Protein AF-A0A6B3FLE5-F1 (afdb_monomer_lite)

Foldseek 3Di:
DDFQFADQPDADPVRFHLFFQSVLCVLLVVVDHDFLVCVVVQWDFDDLVPDDFQKKWWAADPVCRPPPTHMWTFHAQPDPVSQWTFTFGRDPGGTDTDIAGCLGPPPRVRTTITDGPLPPDDDPDDDPDLFDPDQVCADAPHFAPVQQVLQVLLVVLVLVVLDPPGGHRHHDPSQLVSLLLQQVQQVDDDPSSRSGDDRVSSNCSSSVHGHGRDDPPPPDDPPDVPPPPDCVCVDPPHDDPVQLVVQVVCVVVVVQVVDPDGRDD

Radius of gyration: 23.72 Å; chains: 1; bounding box: 66×50×57 Å

Structure (mmCIF, N/CA/C/O backbone):
data_AF-A0A6B3FLE5-F1
#
_entry.id   AF-A0A6B3FLE5-F1
#
loop_
_atom_site.group_PDB
_atom_site.id
_atom_site.type_symbol
_atom_site.label_atom_id
_atom_site.label_alt_id
_atom_site.label_comp_id
_atom_site.label_asym_id
_atom_site.label_entity_id
_atom_site.label_seq_id
_atom_site.pdbx_PDB_ins_code
_atom_site.Cartn_x
_atom_site.Cartn_y
_atom_site.Cartn_z
_atom_site.occupancy
_atom_site.B_iso_or_equiv
_atom_site.auth_seq_id
_atom_site.auth_comp_id
_atom_site.auth_asym_id
_atom_site.auth_atom_id
_atom_site.pdbx_PDB_model_num
ATOM 1 N N . SER A 1 1 ? 0.672 22.284 -10.909 1.00 48.84 1 SER A N 1
ATOM 2 C CA . SER A 1 1 ? 1.522 21.216 -10.343 1.00 48.84 1 SER A CA 1
ATOM 3 C C . SER A 1 1 ? 2.330 20.556 -11.443 1.00 48.84 1 SER A C 1
ATOM 5 O O . SER A 1 1 ? 1.755 20.268 -12.488 1.00 48.84 1 SER A O 1
ATOM 7 N N . ALA A 1 2 ? 3.633 20.343 -11.238 1.00 56.09 2 ALA A N 1
ATOM 8 C CA . ALA A 1 2 ? 4.472 19.607 -12.183 1.00 56.09 2 ALA A CA 1
ATOM 9 C C . ALA A 1 2 ? 4.018 18.140 -12.244 1.00 56.09 2 ALA A C 1
ATOM 11 O O . ALA A 1 2 ? 3.788 17.518 -11.207 1.00 56.09 2 ALA A O 1
ATOM 12 N N . LYS A 1 3 ? 3.833 17.605 -13.450 1.00 75.00 3 LYS A N 1
ATOM 13 C CA . LYS A 1 3 ? 3.459 16.203 -13.666 1.00 75.00 3 LYS A CA 1
ATOM 14 C C . LYS A 1 3 ? 4.738 15.386 -13.828 1.00 75.00 3 LYS A C 1
ATOM 16 O O . LYS A 1 3 ? 5.659 15.834 -14.506 1.00 75.00 3 LYS A O 1
ATOM 21 N N . VAL A 1 4 ? 4.796 14.209 -13.206 1.00 84.19 4 VAL A N 1
ATOM 22 C CA . VAL A 1 4 ? 5.956 13.315 -13.322 1.00 84.19 4 VAL A CA 1
ATOM 23 C C . VAL A 1 4 ? 6.087 12.873 -14.789 1.00 84.19 4 VAL A C 1
ATOM 25 O O . VAL A 1 4 ? 5.129 12.299 -15.319 1.00 84.19 4 VAL A O 1
ATOM 28 N N . PRO A 1 5 ? 7.211 13.156 -15.476 1.00 89.38 5 PRO A N 1
ATOM 29 C CA . PRO A 1 5 ? 7.406 12.752 -16.868 1.00 89.38 5 PRO A CA 1
ATOM 30 C C . PRO A 1 5 ? 7.398 11.231 -17.024 1.00 89.38 5 PRO A C 1
ATOM 32 O O . PRO A 1 5 ? 7.735 10.513 -16.090 1.00 89.38 5 PRO A O 1
ATOM 35 N N . TYR A 1 6 ? 7.037 10.731 -18.202 1.00 89.12 6 TYR A N 1
ATOM 36 C CA . TYR A 1 6 ? 7.145 9.311 -18.529 1.00 89.12 6 TYR A CA 1
ATOM 37 C C . TYR A 1 6 ? 8.581 8.963 -18.946 1.00 89.12 6 TYR A C 1
ATOM 39 O O . TYR A 1 6 ? 9.132 9.588 -19.854 1.00 89.12 6 TYR A O 1
ATOM 47 N N . SER A 1 7 ? 9.167 7.937 -18.336 1.00 84.25 7 SER A N 1
ATOM 48 C CA . SER A 1 7 ? 10.457 7.360 -18.702 1.00 84.25 7 SER A CA 1
ATOM 49 C C . SER A 1 7 ? 10.565 5.908 -18.232 1.00 84.25 7 SER A C 1
ATOM 51 O O . SER A 1 7 ? 10.341 5.607 -17.063 1.00 84.25 7 SER A O 1
ATOM 53 N N . MET A 1 8 ? 10.991 5.019 -19.132 1.00 81.19 8 MET A N 1
ATOM 54 C CA . MET A 1 8 ? 11.279 3.610 -18.822 1.00 81.19 8 MET A CA 1
ATOM 55 C C . MET A 1 8 ? 12.635 3.412 -18.122 1.00 81.19 8 MET A C 1
ATOM 57 O O . MET A 1 8 ? 12.951 2.304 -17.711 1.00 81.19 8 MET A O 1
ATOM 61 N N . GLU A 1 9 ? 13.455 4.458 -18.006 1.00 80.56 9 GLU A N 1
ATOM 62 C CA . GLU A 1 9 ? 14.838 4.358 -17.506 1.00 80.56 9 GLU A CA 1
ATOM 63 C C . GLU A 1 9 ? 15.064 5.164 -16.226 1.00 80.56 9 GLU A C 1
ATOM 65 O O . GLU A 1 9 ? 16.018 4.931 -15.486 1.00 80.56 9 GLU A O 1
ATOM 70 N N . LYS A 1 10 ? 14.194 6.143 -15.964 1.00 80.88 10 LYS A N 1
ATOM 71 C CA . LYS A 1 10 ? 14.340 7.061 -14.838 1.00 80.88 10 LYS A CA 1
ATOM 72 C C . LYS A 1 10 ? 13.475 6.626 -13.669 1.00 80.88 10 LYS A C 1
ATOM 74 O O . LYS A 1 10 ? 12.396 6.058 -13.832 1.00 80.88 10 LYS A O 1
ATOM 79 N N . TYR A 1 11 ? 13.955 6.987 -12.492 1.00 82.19 11 TYR A N 1
ATOM 80 C CA . TYR A 1 11 ? 13.290 6.777 -11.221 1.00 82.19 11 TYR A CA 1
ATOM 81 C C . TYR A 1 11 ? 12.922 8.131 -10.628 1.00 82.19 11 TYR A C 1
ATOM 83 O O . TYR A 1 11 ? 13.629 9.123 -10.834 1.00 82.19 11 TYR A O 1
ATOM 91 N N . TRP A 1 12 ? 11.804 8.184 -9.916 1.00 83.50 12 TRP A N 1
ATOM 92 C CA . TRP A 1 12 ? 11.447 9.350 -9.122 1.00 83.50 12 TRP A CA 1
ATOM 93 C C . TRP A 1 12 ? 12.132 9.302 -7.752 1.00 83.50 12 TRP A C 1
ATOM 95 O O . TRP A 1 12 ? 12.782 8.318 -7.398 1.00 83.50 12 TRP A O 1
ATOM 105 N N . SER A 1 13 ? 12.026 10.382 -6.976 1.00 78.12 13 SER A N 1
ATOM 106 C CA . SER A 1 13 ? 12.689 10.494 -5.667 1.00 78.12 13 SER A CA 1
ATOM 107 C C . SER A 1 13 ? 12.200 9.473 -4.631 1.00 78.12 13 SER A C 1
ATOM 109 O O . SER A 1 13 ? 12.860 9.275 -3.615 1.00 78.12 13 SER A O 1
ATOM 111 N N . ASP A 1 14 ? 11.073 8.811 -4.892 1.00 75.62 14 ASP A N 1
ATOM 112 C CA . ASP A 1 14 ? 10.519 7.711 -4.098 1.00 75.62 14 ASP A CA 1
ATOM 113 C C . ASP A 1 14 ? 11.088 6.327 -4.470 1.00 75.62 14 ASP A C 1
ATOM 115 O O . ASP A 1 14 ? 10.740 5.333 -3.835 1.00 75.62 14 ASP A O 1
ATOM 119 N N . GLY A 1 15 ? 11.980 6.254 -5.464 1.00 75.75 15 GLY A N 1
ATOM 120 C CA . GLY A 1 15 ? 12.624 5.015 -5.895 1.00 75.75 15 GLY A CA 1
ATOM 121 C C . GLY A 1 15 ? 11.800 4.172 -6.872 1.00 75.75 15 GLY A C 1
ATOM 122 O O . GLY A 1 15 ? 12.222 3.058 -7.195 1.00 75.75 15 GLY A O 1
ATOM 123 N N . TYR A 1 16 ? 10.668 4.675 -7.376 1.00 82.56 16 TYR A N 1
ATOM 124 C CA . TYR A 1 16 ? 9.869 3.985 -8.389 1.00 82.56 16 TYR A CA 1
ATOM 125 C C . TYR A 1 16 ? 10.143 4.494 -9.810 1.00 82.56 16 TYR A C 1
ATOM 127 O O . TYR A 1 16 ? 10.434 5.671 -10.036 1.00 82.56 16 TYR A O 1
ATOM 135 N N . ARG A 1 17 ? 10.073 3.582 -10.782 1.00 86.56 17 ARG A N 1
ATOM 136 C CA . ARG A 1 17 ? 10.291 3.847 -12.205 1.00 86.56 17 ARG A CA 1
ATOM 137 C C . ARG A 1 17 ? 9.156 4.701 -12.760 1.00 86.56 17 ARG A C 1
ATOM 139 O O . ARG A 1 17 ? 7.992 4.517 -12.414 1.00 86.56 17 ARG A O 1
ATOM 146 N N . GLN A 1 18 ? 9.503 5.636 -13.633 1.00 88.06 18 GLN A N 1
ATOM 147 C CA . GLN A 1 18 ? 8.589 6.631 -14.190 1.00 88.06 18 GLN A CA 1
ATOM 148 C C . GLN A 1 18 ? 7.767 6.114 -15.385 1.00 88.06 18 GLN A C 1
ATOM 150 O O . GLN A 1 18 ? 7.568 6.819 -16.375 1.00 88.06 18 GLN A O 1
ATOM 155 N N . ASP A 1 19 ? 7.267 4.889 -15.323 1.00 88.56 19 ASP A N 1
ATOM 156 C CA . ASP A 1 19 ? 6.487 4.266 -16.389 1.00 88.56 19 ASP A CA 1
ATOM 157 C C . ASP A 1 19 ? 5.185 3.647 -15.862 1.00 88.56 19 ASP A C 1
ATOM 159 O O . ASP A 1 19 ? 4.844 3.758 -14.687 1.00 88.56 19 ASP A O 1
ATOM 163 N N . CYS A 1 20 ? 4.418 2.994 -16.737 1.00 90.38 20 CYS A N 1
ATOM 164 C CA . CYS A 1 20 ? 3.098 2.477 -16.379 1.00 90.38 20 CYS A CA 1
ATOM 165 C C . CYS A 1 20 ? 3.142 1.451 -15.235 1.00 90.38 20 CYS A C 1
ATOM 167 O O . CYS A 1 20 ? 2.334 1.518 -14.309 1.00 90.38 20 CYS A O 1
ATOM 169 N N . SER A 1 21 ? 4.097 0.521 -15.268 1.00 89.12 21 SER A N 1
ATOM 170 C CA . SER A 1 21 ? 4.201 -0.551 -14.271 1.00 89.12 21 SER A CA 1
ATOM 171 C C . SER A 1 21 ? 4.962 -0.133 -13.009 1.00 89.12 21 SER A C 1
ATOM 173 O O . SER A 1 21 ? 4.616 -0.596 -11.921 1.00 89.12 21 SER A O 1
ATOM 175 N N . GLY A 1 22 ? 5.898 0.813 -13.104 1.00 82.06 22 GLY A N 1
ATOM 176 C CA . GLY A 1 22 ? 6.495 1.505 -11.964 1.00 82.06 22 GLY A CA 1
ATOM 177 C C . GLY A 1 22 ? 5.471 2.349 -11.207 1.00 82.06 22 GLY A C 1
ATOM 178 O O . GLY A 1 22 ? 5.424 2.288 -9.981 1.00 82.06 22 GLY A O 1
ATOM 179 N N . PHE A 1 23 ? 4.550 3.013 -11.912 1.00 89.81 23 PHE A N 1
ATOM 180 C CA . PHE A 1 23 ? 3.438 3.740 -11.294 1.00 89.81 23 PHE A CA 1
ATOM 181 C C . PHE A 1 23 ? 2.493 2.824 -10.498 1.00 89.81 23 PHE A C 1
ATOM 183 O O . PHE A 1 23 ? 2.090 3.163 -9.386 1.00 89.81 23 PHE A O 1
ATOM 190 N N . VAL A 1 24 ? 2.167 1.637 -11.022 1.00 90.06 24 VAL A N 1
ATOM 191 C CA . VAL A 1 24 ? 1.382 0.633 -10.277 1.00 90.06 24 VAL A CA 1
ATOM 192 C C . VAL A 1 24 ? 2.171 0.073 -9.097 1.00 90.06 24 VAL A C 1
ATOM 194 O O . VAL A 1 24 ? 1.621 -0.054 -8.006 1.00 90.06 24 VAL A O 1
ATOM 197 N N . SER A 1 25 ? 3.461 -0.209 -9.286 1.00 78.44 25 SER A N 1
ATOM 198 C CA . SER A 1 25 ? 4.340 -0.686 -8.211 1.00 78.44 25 SER A CA 1
ATOM 199 C C . SER A 1 25 ? 4.425 0.317 -7.058 1.00 78.44 25 SER A C 1
ATOM 201 O O . SER A 1 25 ? 4.362 -0.079 -5.894 1.00 78.44 25 SER A O 1
ATOM 203 N N . MET A 1 26 ? 4.483 1.612 -7.385 1.00 88.19 26 MET A N 1
ATOM 204 C CA . MET A 1 26 ? 4.403 2.723 -6.437 1.00 88.19 26 MET A CA 1
ATOM 205 C C . MET A 1 26 ? 3.041 2.757 -5.737 1.00 88.19 26 MET A C 1
ATOM 207 O O . MET A 1 26 ? 2.977 2.814 -4.511 1.00 88.19 26 MET A O 1
ATOM 211 N N . ALA A 1 27 ? 1.943 2.688 -6.494 1.00 82.12 27 ALA A N 1
ATOM 212 C CA . ALA A 1 27 ? 0.591 2.787 -5.947 1.00 82.12 27 ALA A CA 1
ATOM 213 C C . ALA A 1 27 ? 0.220 1.614 -5.024 1.00 82.12 27 ALA A C 1
ATOM 215 O O . ALA A 1 27 ? -0.478 1.809 -4.030 1.00 82.12 27 ALA A O 1
ATOM 216 N N . TRP A 1 28 ? 0.698 0.407 -5.327 1.00 80.88 28 TRP A N 1
ATOM 217 C CA . TRP A 1 28 ? 0.544 -0.778 -4.477 1.00 80.88 28 TRP A CA 1
ATOM 218 C C . TRP A 1 28 ? 1.653 -0.924 -3.428 1.00 80.88 28 TRP A C 1
ATOM 220 O O . TRP A 1 28 ? 1.585 -1.820 -2.586 1.00 80.88 28 TRP A O 1
ATOM 230 N N . ASN A 1 29 ? 2.646 -0.030 -3.454 1.00 76.75 29 ASN A N 1
ATOM 231 C CA . ASN A 1 29 ? 3.810 -0.018 -2.577 1.00 76.75 29 ASN A CA 1
ATOM 232 C C . ASN A 1 29 ? 4.507 -1.388 -2.490 1.00 76.75 29 ASN A C 1
ATOM 234 O O . ASN A 1 29 ? 4.723 -1.929 -1.405 1.00 76.75 29 ASN A O 1
ATOM 238 N N . LEU A 1 30 ? 4.841 -1.962 -3.647 1.00 71.94 30 LEU A N 1
ATOM 239 C CA . LEU A 1 30 ? 5.432 -3.302 -3.733 1.00 71.94 30 LEU A CA 1
ATOM 240 C C . LEU A 1 30 ? 6.861 -3.367 -3.166 1.00 71.94 30 LEU A C 1
ATOM 242 O O . LEU A 1 30 ? 7.376 -4.454 -2.919 1.00 71.94 30 LEU A O 1
ATOM 246 N N . GLY A 1 31 ? 7.523 -2.218 -2.976 1.00 68.75 31 GLY A N 1
ATOM 247 C CA . GLY A 1 31 ? 8.928 -2.131 -2.556 1.00 68.75 31 GLY A CA 1
ATOM 248 C C . GLY A 1 31 ? 9.932 -2.499 -3.657 1.00 68.75 31 GLY A C 1
ATOM 249 O O . GLY A 1 31 ? 11.131 -2.278 -3.499 1.00 68.75 31 GLY A O 1
ATOM 250 N N . THR A 1 32 ? 9.445 -3.019 -4.782 1.00 69.00 32 THR A N 1
ATOM 251 C CA . THR A 1 32 ? 10.185 -3.327 -6.008 1.00 69.00 32 THR A CA 1
ATOM 252 C C . THR A 1 32 ? 9.509 -2.665 -7.207 1.00 69.00 32 THR A C 1
ATOM 254 O O . THR A 1 32 ? 8.390 -2.166 -7.117 1.00 69.00 32 THR A O 1
ATOM 257 N N . ASN A 1 33 ? 10.210 -2.629 -8.340 1.00 76.44 33 ASN A N 1
ATOM 258 C CA . ASN A 1 33 ? 9.735 -2.019 -9.579 1.00 76.44 33 ASN A CA 1
ATOM 259 C C . ASN A 1 33 ? 9.321 -3.092 -10.584 1.00 76.44 33 ASN A C 1
ATOM 261 O O . ASN A 1 33 ? 10.058 -3.389 -11.527 1.00 76.44 33 ASN A O 1
ATOM 265 N N . GLU A 1 34 ? 8.137 -3.659 -10.370 1.00 85.50 34 GLU A N 1
ATOM 266 C CA . GLU A 1 34 ? 7.584 -4.703 -11.223 1.00 85.50 34 GLU A CA 1
ATOM 267 C C . GLU A 1 34 ? 7.331 -4.205 -12.651 1.00 85.50 34 GLU A C 1
ATOM 269 O O . GLU A 1 34 ? 7.301 -3.005 -12.956 1.00 85.50 34 GLU A O 1
ATOM 274 N N . TRP A 1 35 ? 7.162 -5.163 -13.552 1.00 81.44 35 TRP A N 1
ATOM 275 C CA . TRP A 1 35 ? 6.843 -4.922 -14.951 1.00 81.44 35 TRP A CA 1
ATOM 276 C C . TRP A 1 35 ? 5.539 -5.638 -15.302 1.00 81.44 35 TRP A C 1
ATOM 278 O O . TRP A 1 35 ? 5.000 -6.428 -14.524 1.00 81.44 35 TRP A O 1
ATOM 288 N N . THR A 1 36 ? 4.989 -5.356 -16.478 1.00 78.44 36 THR A N 1
ATOM 289 C CA . THR A 1 36 ? 3.671 -5.877 -16.879 1.00 78.44 36 THR A CA 1
ATOM 290 C C . THR A 1 36 ? 3.590 -7.408 -16.879 1.00 78.44 36 THR A C 1
ATOM 292 O O . THR A 1 36 ? 2.517 -7.946 -16.622 1.00 78.44 36 THR A O 1
ATOM 295 N N . GLY A 1 37 ? 4.710 -8.108 -17.088 1.00 75.88 37 GLY A N 1
ATOM 296 C CA . GLY A 1 37 ? 4.780 -9.570 -17.024 1.00 75.88 37 GLY A CA 1
ATOM 297 C C . GLY A 1 37 ? 4.759 -10.159 -15.607 1.00 75.88 37 GLY A C 1
ATOM 298 O O . GLY A 1 37 ? 4.385 -11.318 -15.447 1.00 75.88 37 GLY A O 1
ATOM 299 N N . SER A 1 38 ? 5.114 -9.391 -14.570 1.00 78.44 38 SER A N 1
ATOM 300 C CA . SER A 1 38 ? 5.165 -9.875 -13.179 1.00 78.44 38 SER A CA 1
ATOM 301 C C . SER A 1 38 ? 4.037 -9.344 -12.289 1.00 78.44 38 SER A C 1
ATOM 303 O O . SER A 1 38 ? 3.686 -9.984 -11.299 1.00 78.44 38 SER A O 1
ATOM 305 N N . LEU A 1 39 ? 3.397 -8.228 -12.655 1.00 81.12 39 LEU A N 1
ATOM 306 C CA . LEU A 1 39 ? 2.337 -7.596 -11.854 1.00 81.12 39 LEU A CA 1
ATOM 307 C C . LEU A 1 39 ? 1.155 -8.524 -11.531 1.00 81.12 39 LEU A C 1
ATOM 309 O O . LEU A 1 39 ? 0.569 -8.423 -10.452 1.00 81.12 39 LEU A O 1
ATOM 313 N N . ALA A 1 40 ? 0.830 -9.466 -12.420 1.00 85.25 40 ALA A N 1
ATOM 314 C CA . ALA A 1 40 ? -0.235 -10.440 -12.187 1.00 85.25 40 ALA A CA 1
ATOM 315 C C . ALA A 1 40 ? 0.005 -11.309 -10.934 1.00 85.25 40 ALA A C 1
ATOM 317 O O . ALA A 1 40 ? -0.957 -11.725 -10.292 1.00 85.25 40 ALA A O 1
ATOM 318 N N . ALA A 1 41 ? 1.260 -11.550 -10.528 1.00 79.06 41 ALA A N 1
ATOM 319 C CA . ALA A 1 41 ? 1.570 -12.335 -9.328 1.00 79.06 41 ALA A CA 1
ATOM 320 C C . ALA A 1 41 ? 1.142 -11.631 -8.025 1.00 79.06 41 ALA A C 1
ATOM 322 O O . ALA A 1 41 ? 0.849 -12.302 -7.030 1.00 79.06 41 ALA A O 1
ATOM 323 N N . TYR A 1 42 ? 1.034 -10.302 -8.043 1.00 82.88 42 TYR A N 1
ATOM 324 C CA . TYR A 1 42 ? 0.651 -9.473 -6.896 1.00 82.88 42 TYR A CA 1
ATOM 325 C C . TYR A 1 42 ? -0.860 -9.237 -6.804 1.00 82.88 42 TYR A C 1
ATOM 327 O O . TYR A 1 42 ? -1.342 -8.709 -5.802 1.00 82.88 42 TYR A O 1
ATOM 335 N N . GLY A 1 43 ? -1.620 -9.652 -7.819 1.00 79.81 43 GLY A N 1
ATOM 336 C CA . GLY A 1 43 ? -3.062 -9.466 -7.889 1.00 79.81 43 GLY A CA 1
ATOM 337 C C . GLY A 1 43 ? -3.846 -10.775 -7.954 1.00 79.81 43 GLY A C 1
ATOM 338 O O . GLY A 1 43 ? -3.376 -11.790 -8.462 1.00 79.81 43 GLY A O 1
ATOM 339 N N . THR A 1 44 ? -5.072 -10.755 -7.450 1.00 86.44 44 THR A N 1
ATOM 340 C CA . THR A 1 44 ? -6.087 -11.775 -7.714 1.00 86.44 44 THR A CA 1
ATOM 341 C C . THR A 1 44 ? -6.892 -11.331 -8.926 1.00 86.44 44 THR A C 1
ATOM 343 O O . THR A 1 44 ? -7.383 -10.204 -8.959 1.00 86.44 44 THR A O 1
ATOM 346 N N . ARG A 1 45 ? -7.018 -12.195 -9.936 1.00 88.38 45 ARG A N 1
ATOM 347 C CA . ARG A 1 45 ? -7.838 -11.907 -11.119 1.00 88.38 45 ARG A CA 1
ATOM 348 C C . ARG A 1 45 ? -9.305 -11.753 -10.708 1.00 88.38 45 ARG A C 1
ATOM 350 O O . ARG A 1 45 ? -9.811 -12.577 -9.953 1.00 88.38 45 ARG A O 1
ATOM 357 N N . ILE A 1 46 ? -9.974 -10.728 -11.225 1.00 87.12 46 ILE A N 1
ATOM 358 C CA . ILE A 1 46 ? -11.392 -10.442 -10.959 1.00 87.12 46 ILE A CA 1
ATOM 359 C C . ILE A 1 46 ? -12.165 -10.263 -12.269 1.00 87.12 46 ILE A C 1
ATOM 361 O O . ILE A 1 46 ? -11.570 -10.027 -13.327 1.00 87.12 46 ILE A O 1
ATOM 365 N N . ALA A 1 47 ? -13.495 -10.356 -12.212 1.00 83.75 47 ALA A N 1
ATOM 366 C CA . ALA A 1 47 ? -14.321 -9.934 -13.334 1.00 83.75 47 ALA A CA 1
ATOM 367 C C . ALA A 1 47 ? -14.282 -8.402 -13.459 1.00 83.75 47 ALA A C 1
ATOM 369 O O . ALA A 1 47 ? -14.223 -7.685 -12.461 1.00 83.75 47 ALA A O 1
ATOM 370 N N . ARG A 1 48 ? -14.364 -7.869 -14.687 1.00 84.19 48 ARG A N 1
ATOM 371 C CA . ARG A 1 48 ? -14.410 -6.407 -14.907 1.00 84.19 48 ARG A CA 1
ATOM 372 C C . ARG A 1 48 ? -15.617 -5.752 -14.221 1.00 84.19 48 ARG A C 1
ATOM 374 O O . ARG A 1 48 ? -15.539 -4.597 -13.820 1.00 84.19 48 ARG A O 1
ATOM 381 N N . ALA A 1 49 ? -16.716 -6.490 -14.068 1.00 81.56 49 ALA A N 1
ATOM 382 C CA . ALA A 1 49 ? -17.906 -6.027 -13.357 1.00 81.56 49 ALA A CA 1
ATOM 383 C C . ALA A 1 49 ? -17.650 -5.757 -11.861 1.00 81.56 49 ALA A C 1
ATOM 385 O O . ALA A 1 49 ? -18.336 -4.916 -11.279 1.00 81.56 49 ALA A O 1
ATOM 386 N N . ASP A 1 50 ? -16.637 -6.409 -11.281 1.00 82.69 50 ASP A N 1
ATOM 387 C CA . ASP A 1 50 ? -16.286 -6.324 -9.860 1.00 82.69 50 ASP A CA 1
ATOM 388 C C . ASP A 1 50 ? -15.215 -5.268 -9.568 1.00 82.69 50 ASP A C 1
ATOM 390 O O . ASP A 1 50 ? -14.744 -5.187 -8.430 1.00 82.69 50 ASP A O 1
ATOM 394 N N . LEU A 1 51 ? -14.804 -4.485 -10.576 1.00 82.81 51 LEU A N 1
ATOM 395 C CA . LEU A 1 51 ? -13.797 -3.434 -10.435 1.00 82.81 51 LEU A CA 1
ATOM 396 C C . LEU A 1 51 ? -14.174 -2.441 -9.330 1.00 82.81 51 LEU A C 1
ATOM 398 O O . LEU A 1 51 ? -15.276 -1.887 -9.292 1.00 82.81 51 LEU A O 1
ATOM 402 N N . GLN A 1 52 ? -13.204 -2.177 -8.463 1.00 83.44 52 GLN A N 1
ATOM 403 C CA . GLN A 1 52 ? -13.248 -1.196 -7.389 1.00 83.44 52 GLN A CA 1
ATOM 404 C C . GLN A 1 52 ? -12.049 -0.248 -7.501 1.00 83.44 52 GLN A C 1
ATOM 406 O O . GLN A 1 52 ? -11.010 -0.629 -8.051 1.00 83.44 52 GLN A O 1
ATOM 411 N N . PRO A 1 53 ? -12.161 1.000 -7.004 1.00 86.25 53 PRO A N 1
ATOM 412 C CA . PRO A 1 53 ? -11.043 1.936 -7.004 1.00 86.25 53 PRO A CA 1
ATOM 413 C C . PRO A 1 53 ? -9.769 1.322 -6.403 1.00 86.25 53 PRO A C 1
ATOM 415 O O . PRO A 1 53 ? -9.787 0.842 -5.273 1.00 86.25 53 PRO A O 1
ATOM 418 N N . GLY A 1 54 ? -8.668 1.355 -7.157 1.00 82.81 54 GLY A N 1
ATOM 419 C CA . GLY A 1 54 ? -7.379 0.763 -6.779 1.00 82.81 54 GLY A CA 1
ATOM 420 C C . GLY A 1 54 ? -7.061 -0.583 -7.442 1.00 82.81 54 GLY A C 1
ATOM 421 O O . GLY A 1 54 ? -5.891 -0.975 -7.464 1.00 82.81 54 GLY A O 1
ATOM 422 N N . ASP A 1 55 ? -8.055 -1.259 -8.027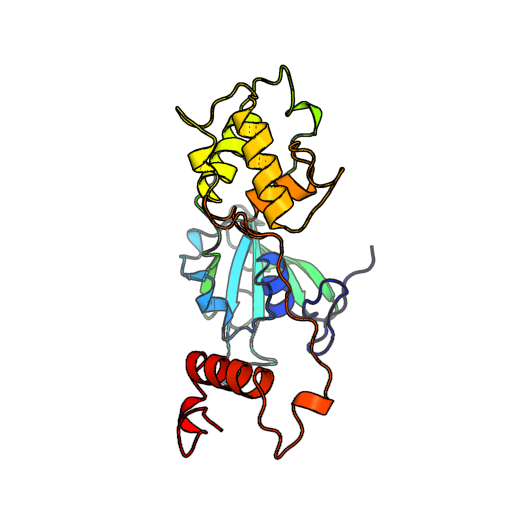 1.00 92.88 55 ASP A N 1
ATOM 423 C CA . ASP A 1 55 ? -7.824 -2.408 -8.909 1.00 92.88 55 ASP A CA 1
ATOM 424 C C . ASP A 1 55 ? -7.106 -1.956 -10.192 1.00 92.88 55 ASP A C 1
ATOM 426 O O . ASP A 1 55 ? -7.169 -0.786 -10.577 1.00 92.88 55 ASP A O 1
ATOM 430 N N . ILE A 1 56 ? -6.430 -2.874 -10.883 1.00 94.38 56 ILE A N 1
ATOM 431 C CA . ILE A 1 56 ? -5.746 -2.573 -12.148 1.00 94.38 56 ILE A CA 1
ATOM 432 C C . ILE A 1 56 ? -6.406 -3.267 -13.330 1.00 94.38 56 ILE A C 1
ATOM 434 O O . ILE A 1 56 ? -6.941 -4.368 -13.200 1.00 94.38 56 ILE A O 1
ATOM 438 N N . LEU A 1 57 ? -6.289 -2.652 -14.506 1.00 93.88 57 LEU A N 1
ATOM 439 C CA . LEU A 1 57 ? -6.436 -3.339 -15.785 1.00 93.88 57 LEU A CA 1
ATOM 440 C C . LEU A 1 57 ? -5.046 -3.513 -16.390 1.00 93.88 57 LEU A C 1
ATOM 442 O O . LEU A 1 57 ? -4.380 -2.526 -16.712 1.00 93.88 57 LEU A O 1
ATOM 446 N N . LEU A 1 58 ? -4.622 -4.767 -16.526 1.00 92.81 58 LEU A N 1
ATOM 447 C CA . LEU A 1 58 ? -3.292 -5.162 -16.973 1.00 92.81 58 LEU A CA 1
ATOM 448 C C . LEU A 1 58 ? -3.363 -5.810 -18.351 1.00 92.81 58 LEU A C 1
ATOM 450 O O . LEU A 1 58 ? -4.092 -6.781 -18.551 1.00 92.81 58 LEU A O 1
ATOM 454 N N . PHE A 1 59 ? -2.549 -5.306 -19.271 1.00 89.56 59 PHE A N 1
ATOM 455 C CA . PHE A 1 59 ? -2.272 -5.944 -20.542 1.00 89.56 59 PHE A CA 1
ATOM 456 C C . PHE A 1 59 ? -0.769 -6.174 -20.689 1.00 89.56 59 PHE A C 1
ATOM 458 O O . PHE A 1 59 ? 0.036 -5.242 -20.651 1.00 89.56 59 PHE A O 1
ATOM 465 N N . HIS A 1 60 ? -0.399 -7.435 -20.879 1.00 84.56 60 HIS A N 1
ATOM 466 C CA . HIS A 1 60 ? 0.964 -7.839 -21.169 1.00 84.56 60 HIS A CA 1
ATOM 467 C C . HIS A 1 60 ? 1.026 -8.460 -22.566 1.00 84.56 60 HIS A C 1
ATOM 469 O O . HIS A 1 60 ? 0.277 -9.389 -22.876 1.00 84.56 60 HIS A O 1
ATOM 475 N N . ASN A 1 61 ? 1.921 -7.944 -23.404 1.00 79.88 61 ASN A N 1
ATOM 476 C CA . ASN A 1 61 ? 2.229 -8.478 -24.720 1.00 79.88 61 ASN A CA 1
ATOM 477 C C . ASN A 1 61 ? 3.616 -9.143 -24.694 1.00 79.88 61 ASN A C 1
ATOM 479 O O . ASN A 1 61 ? 4.616 -8.428 -24.744 1.00 79.88 61 ASN A O 1
ATOM 483 N N . PRO A 1 62 ? 3.707 -10.485 -24.666 1.00 74.69 62 PRO A N 1
ATOM 484 C CA . PRO A 1 62 ? 4.994 -11.182 -24.636 1.00 74.69 62 PRO A CA 1
ATOM 485 C C . PRO A 1 62 ? 5.880 -10.907 -25.859 1.00 74.69 62 PRO A C 1
ATOM 487 O O . PRO A 1 62 ? 7.100 -10.955 -25.746 1.00 74.69 62 PRO A O 1
ATOM 490 N N . ALA A 1 63 ? 5.277 -10.604 -27.015 1.00 75.00 63 ALA A N 1
ATOM 491 C CA . ALA A 1 63 ? 6.003 -10.302 -28.250 1.00 75.00 63 ALA A CA 1
ATOM 492 C C . ALA A 1 63 ? 6.600 -8.882 -28.271 1.00 75.00 63 ALA A C 1
ATOM 494 O O . ALA A 1 63 ? 7.531 -8.616 -29.023 1.00 75.00 63 ALA A O 1
ATOM 495 N N . ASP A 1 64 ? 6.073 -7.972 -27.448 1.00 72.88 64 ASP A N 1
ATOM 496 C CA . ASP A 1 64 ? 6.593 -6.613 -27.280 1.00 72.88 64 ASP A CA 1
ATOM 497 C C . ASP A 1 64 ? 6.354 -6.144 -25.832 1.00 72.88 64 ASP A C 1
ATOM 499 O O . ASP A 1 64 ? 5.434 -5.366 -25.543 1.00 72.88 64 ASP A O 1
ATOM 503 N N . PRO A 1 65 ? 7.145 -6.658 -24.875 1.00 64.94 65 PRO A N 1
ATOM 504 C CA . PRO A 1 65 ? 6.911 -6.422 -23.456 1.00 64.94 65 PRO A CA 1
ATOM 505 C C . PRO A 1 65 ? 7.191 -4.973 -23.038 1.00 64.94 65 PRO A C 1
ATOM 507 O O . PRO A 1 65 ? 6.595 -4.490 -22.076 1.00 64.94 65 PRO A O 1
ATOM 510 N N . ALA A 1 66 ? 8.078 -4.279 -23.758 1.00 61.44 66 ALA A N 1
ATOM 511 C CA . ALA A 1 66 ? 8.542 -2.939 -23.409 1.00 61.44 66 ALA A CA 1
ATOM 512 C C . ALA A 1 66 ? 7.672 -1.820 -23.999 1.00 61.44 66 ALA A C 1
ATOM 514 O O . ALA A 1 66 ? 7.517 -0.781 -23.359 1.00 61.44 66 ALA A O 1
ATOM 515 N N . LYS A 1 67 ? 7.120 -2.000 -25.209 1.00 66.88 67 LYS A N 1
ATOM 516 C CA . LYS A 1 67 ? 6.323 -0.964 -25.894 1.00 66.88 67 LYS A CA 1
ATOM 517 C C . LYS A 1 67 ? 4.879 -1.387 -26.154 1.00 66.88 67 LYS A C 1
ATOM 519 O O . LYS A 1 67 ? 4.009 -0.526 -26.247 1.00 66.88 67 LYS A O 1
ATOM 524 N N . GLY A 1 68 ? 4.614 -2.688 -26.223 1.00 76.12 68 GLY A N 1
ATOM 525 C CA . GLY A 1 68 ? 3.299 -3.253 -26.512 1.00 76.12 68 GLY A CA 1
ATOM 526 C C . GLY A 1 68 ? 2.494 -3.659 -25.280 1.00 76.12 68 GLY A C 1
ATOM 527 O O . GLY A 1 68 ? 1.412 -4.210 -25.440 1.00 76.12 68 GLY A O 1
ATOM 528 N N . SER A 1 69 ? 2.998 -3.423 -24.068 1.00 85.19 69 SER A N 1
ATOM 529 C CA . SER A 1 69 ? 2.308 -3.740 -22.812 1.00 85.19 69 SER A CA 1
ATOM 530 C C . SER A 1 69 ? 1.922 -2.475 -22.064 1.00 85.19 69 SER A C 1
ATOM 532 O O . SER A 1 69 ? 2.625 -1.469 -22.132 1.00 85.19 69 SER A O 1
ATOM 534 N N . HIS A 1 70 ? 0.832 -2.523 -21.301 1.00 92.25 70 HIS A N 1
ATOM 535 C CA . HIS A 1 70 ? 0.398 -1.369 -20.525 1.00 92.25 70 HIS A CA 1
ATOM 536 C C . HIS A 1 70 ? -0.493 -1.755 -19.346 1.00 92.25 70 HIS A C 1
ATOM 538 O O . HIS A 1 70 ? -1.124 -2.810 -19.327 1.00 92.25 70 HIS A O 1
ATOM 544 N N . VAL A 1 71 ? -0.554 -0.880 -18.349 1.00 93.50 71 VAL A N 1
ATOM 545 C CA . VAL A 1 71 ? -1.364 -1.083 -17.149 1.00 93.50 71 VAL A CA 1
ATOM 546 C C . VAL A 1 71 ? -1.936 0.241 -16.665 1.00 93.50 71 VAL A C 1
ATOM 548 O O . VAL A 1 71 ? -1.290 1.285 -16.757 1.00 93.50 71 VAL A O 1
ATOM 551 N N . THR A 1 72 ? -3.159 0.190 -16.142 1.00 94.31 72 THR A N 1
ATOM 552 C CA . THR A 1 72 ? -3.846 1.345 -15.554 1.00 94.31 72 THR A CA 1
ATOM 553 C C . THR A 1 72 ? -4.437 0.991 -14.201 1.00 94.31 72 THR A C 1
ATOM 555 O O . THR A 1 72 ? -4.787 -0.165 -13.971 1.00 94.31 72 THR A O 1
ATOM 558 N N . ILE A 1 73 ? -4.586 1.987 -13.326 1.00 91.88 73 ILE A N 1
ATOM 559 C CA . ILE A 1 73 ? -5.328 1.860 -12.070 1.00 91.88 73 ILE A CA 1
ATOM 560 C C . ILE A 1 73 ? -6.746 2.378 -12.301 1.00 91.88 73 ILE A C 1
ATOM 562 O O . ILE A 1 73 ? -6.949 3.510 -12.753 1.00 91.88 73 ILE A O 1
ATOM 566 N N . PHE A 1 74 ? -7.729 1.552 -11.967 1.00 91.12 74 PHE A N 1
ATOM 567 C CA . PHE A 1 74 ? -9.135 1.907 -11.990 1.00 91.12 74 PHE A CA 1
ATOM 568 C C . PHE A 1 74 ? -9.440 2.879 -10.846 1.00 91.12 74 PHE A C 1
ATOM 570 O O . PHE A 1 74 ? -9.245 2.575 -9.674 1.00 91.12 74 PHE A O 1
ATOM 577 N N . GLY A 1 75 ? -9.918 4.072 -11.185 1.00 82.06 75 GLY A N 1
ATOM 578 C CA . GLY A 1 75 ? -10.273 5.136 -10.249 1.00 82.06 75 GLY A CA 1
ATOM 579 C C . GLY A 1 75 ? -11.761 5.233 -9.917 1.00 82.06 75 GLY A C 1
ATOM 580 O O . GLY A 1 75 ? -12.133 6.078 -9.106 1.00 82.06 75 GLY A O 1
ATOM 581 N N . GLY A 1 76 ? -12.604 4.413 -10.549 1.00 82.31 76 GLY A N 1
ATOM 582 C CA . GLY A 1 76 ? -14.064 4.490 -10.477 1.00 82.31 76 GLY A CA 1
ATOM 583 C C . GLY A 1 76 ? -14.712 4.618 -11.857 1.00 82.31 76 GLY A C 1
ATOM 584 O O . GLY A 1 76 ? -14.077 5.057 -12.818 1.00 82.31 76 GLY A O 1
ATOM 585 N N . TRP A 1 77 ? -15.987 4.244 -11.952 1.00 86.06 77 TRP A N 1
ATOM 586 C CA . TRP A 1 77 ? -16.778 4.404 -13.173 1.00 86.06 77 TRP A CA 1
ATOM 587 C C . TRP A 1 77 ? -16.980 5.888 -13.491 1.00 86.06 77 TRP A C 1
ATOM 589 O O . TRP A 1 77 ? -17.362 6.668 -12.622 1.00 86.06 77 TRP A O 1
ATOM 599 N N . ALA A 1 78 ? -16.716 6.272 -14.738 1.00 86.19 78 ALA A N 1
ATOM 600 C CA . ALA A 1 78 ? -16.898 7.640 -15.219 1.00 86.19 78 ALA A CA 1
ATOM 601 C C . ALA A 1 78 ? -18.323 7.886 -15.741 1.00 86.19 78 ALA A C 1
ATOM 603 O O . ALA A 1 78 ? -18.730 9.033 -15.897 1.00 86.19 78 ALA A O 1
ATOM 604 N N . ASN A 1 79 ? -19.084 6.819 -16.005 1.00 82.44 79 ASN A N 1
ATOM 605 C CA . ASN A 1 79 ? -20.477 6.882 -16.430 1.00 82.44 79 ASN A CA 1
ATOM 606 C C . ASN A 1 79 ? -21.325 5.769 -15.793 1.00 82.44 79 ASN A C 1
ATOM 608 O O . ASN A 1 79 ? -20.817 4.724 -15.384 1.00 82.44 79 ASN A O 1
ATOM 612 N N . SER A 1 80 ? -22.639 5.991 -15.727 1.00 79.81 80 SER A N 1
ATOM 613 C CA . SER A 1 80 ? -23.607 5.035 -15.167 1.00 79.81 80 SER A CA 1
ATOM 614 C C . SER A 1 80 ? -23.684 3.731 -15.965 1.00 79.81 80 SER A C 1
ATOM 616 O O . SER A 1 80 ? -23.875 2.669 -15.379 1.00 79.81 80 SER A O 1
ATOM 618 N N . ALA A 1 81 ? -23.458 3.797 -17.281 1.00 84.56 81 ALA A N 1
ATOM 619 C CA . ALA A 1 81 ? -23.421 2.637 -18.172 1.00 84.56 81 ALA A CA 1
ATOM 620 C C . ALA A 1 81 ? -22.215 1.704 -17.935 1.00 84.56 81 ALA A C 1
ATOM 622 O O . ALA A 1 81 ? -22.150 0.640 -18.545 1.00 84.56 81 ALA A O 1
ATOM 623 N N . ARG A 1 82 ? -21.250 2.087 -17.081 1.00 86.38 82 ARG A N 1
ATOM 624 C CA . ARG A 1 82 ? -20.012 1.334 -16.801 1.00 86.38 82 ARG A CA 1
ATOM 625 C C . ARG A 1 82 ? -19.215 0.968 -18.061 1.00 86.38 82 ARG A C 1
ATOM 627 O O . ARG A 1 82 ? -18.549 -0.060 -18.130 1.00 86.38 82 ARG A O 1
ATOM 634 N N . THR A 1 83 ? -19.258 1.838 -19.064 1.00 84.31 83 THR A N 1
ATOM 635 C CA . THR A 1 83 ? -18.502 1.698 -20.320 1.00 84.31 83 THR A CA 1
ATOM 636 C C . THR A 1 83 ? -17.224 2.534 -20.323 1.00 84.31 83 THR A C 1
ATOM 638 O O . THR A 1 83 ? -16.344 2.314 -21.156 1.00 84.31 83 THR A O 1
ATOM 641 N N . GLN A 1 84 ? -17.085 3.463 -19.372 1.00 86.50 84 GLN A N 1
ATOM 642 C CA . GLN A 1 84 ? -15.891 4.280 -19.165 1.00 86.50 84 GLN A CA 1
ATOM 643 C C . GLN A 1 84 ? -15.521 4.340 -17.682 1.00 86.50 84 GLN A C 1
ATOM 645 O O . GLN A 1 84 ? -16.389 4.332 -16.808 1.00 86.50 84 GLN A O 1
ATOM 650 N N . TYR A 1 85 ? -14.231 4.459 -17.394 1.00 88.50 85 TYR A N 1
ATOM 651 C CA . TYR A 1 85 ? -13.694 4.616 -16.049 1.00 88.50 85 TYR A CA 1
ATOM 652 C C . TYR A 1 85 ? -12.655 5.730 -15.994 1.00 88.50 85 TYR A C 1
ATOM 654 O O . TYR A 1 85 ? -12.047 6.100 -16.995 1.00 88.50 85 TYR A O 1
ATOM 662 N N . VAL A 1 86 ? -12.434 6.270 -14.803 1.00 90.31 86 VAL A N 1
ATOM 663 C CA . VAL A 1 86 ? -11.327 7.186 -14.545 1.00 90.31 86 VAL A CA 1
ATOM 664 C C . VAL A 1 86 ? -10.054 6.358 -14.413 1.00 90.31 86 VAL A C 1
ATOM 666 O O . VAL A 1 86 ? -9.887 5.656 -13.421 1.00 90.31 86 VAL A O 1
ATOM 669 N N . ALA A 1 87 ? -9.152 6.435 -15.386 1.00 91.69 87 ALA A N 1
ATOM 670 C CA . ALA A 1 87 ? -7.846 5.792 -15.309 1.00 91.69 87 ALA A CA 1
ATOM 671 C C . ALA A 1 87 ? -6.833 6.717 -14.631 1.00 91.69 87 ALA A C 1
ATOM 673 O O . ALA A 1 87 ? -6.719 7.890 -15.000 1.00 91.69 87 ALA A O 1
ATOM 674 N N . TYR A 1 88 ? -6.069 6.174 -13.684 1.00 90.25 88 TYR A N 1
ATOM 675 C CA . TYR A 1 88 ? -4.789 6.741 -13.268 1.00 90.25 88 TYR A CA 1
ATOM 676 C C . TYR A 1 88 ? -3.673 5.922 -13.906 1.00 90.25 88 TYR A C 1
ATOM 678 O O . TYR A 1 88 ? -3.620 4.700 -13.755 1.00 90.25 88 TYR A O 1
ATOM 686 N N . GLU A 1 89 ? -2.786 6.587 -14.634 1.00 92.31 89 GLU A N 1
ATOM 687 C CA . GLU A 1 89 ? -1.716 5.920 -15.370 1.00 92.31 89 GLU A CA 1
ATOM 688 C C . GLU A 1 89 ? -0.536 6.861 -15.600 1.00 92.31 89 GLU A C 1
ATOM 690 O O . GLU A 1 89 ? -0.683 8.087 -15.660 1.00 92.31 89 GLU A O 1
ATOM 695 N N . GLN A 1 90 ? 0.638 6.271 -15.797 1.00 89.06 90 GLN A N 1
ATOM 696 C CA . GLN A 1 90 ? 1.783 6.962 -16.364 1.00 89.06 90 GLN A CA 1
ATOM 697 C C . GLN A 1 90 ? 1.955 6.481 -17.800 1.00 89.06 90 GLN A C 1
ATOM 699 O O . GLN A 1 90 ? 2.347 5.347 -18.061 1.00 89.06 90 GLN A O 1
ATOM 704 N N . ALA A 1 91 ? 1.606 7.359 -18.732 1.00 87.06 91 ALA A N 1
ATOM 705 C CA . ALA A 1 91 ? 1.725 7.158 -20.169 1.00 87.06 91 ALA A CA 1
ATOM 706 C C . ALA A 1 91 ? 2.404 8.391 -20.767 1.00 87.06 91 ALA A C 1
ATOM 708 O O . ALA A 1 91 ? 2.407 9.455 -20.150 1.00 87.06 91 ALA A O 1
ATOM 709 N N . ARG A 1 92 ? 2.991 8.289 -21.962 1.00 86.12 92 ARG A N 1
ATOM 710 C CA . ARG A 1 92 ? 3.641 9.453 -22.582 1.00 86.12 92 ARG A CA 1
ATOM 711 C C . ARG A 1 92 ? 2.643 10.620 -22.728 1.00 86.12 92 ARG A C 1
ATOM 713 O O . ARG A 1 92 ? 1.513 10.390 -23.161 1.00 86.12 92 ARG A O 1
ATOM 720 N N . PRO A 1 93 ? 3.037 11.864 -22.393 1.00 89.50 93 PRO A N 1
ATOM 721 C CA . PRO A 1 93 ? 4.366 12.281 -21.927 1.00 89.50 93 PRO A CA 1
ATOM 722 C C . PRO A 1 93 ? 4.575 12.225 -20.399 1.00 89.50 93 PRO A C 1
ATOM 724 O O . PRO A 1 93 ? 5.681 12.492 -19.943 1.00 89.50 93 PRO A O 1
ATOM 727 N N . GLN A 1 94 ? 3.548 11.941 -19.595 1.00 89.19 94 GLN A N 1
ATOM 728 C CA . GLN A 1 94 ? 3.563 12.136 -18.139 1.00 89.19 94 GLN A CA 1
ATOM 729 C C . GLN A 1 94 ? 2.393 11.435 -17.434 1.00 89.19 94 GLN A C 1
ATOM 731 O O . GLN A 1 94 ? 1.395 11.072 -18.060 1.00 89.19 94 GLN A O 1
ATOM 736 N N . THR A 1 95 ? 2.458 11.343 -16.107 1.00 89.06 95 THR A N 1
ATOM 737 C CA . THR A 1 95 ? 1.343 10.859 -15.282 1.00 89.06 95 THR A CA 1
ATOM 738 C C . THR A 1 95 ? 0.067 11.665 -15.524 1.00 89.06 95 THR A C 1
ATOM 740 O O . THR A 1 95 ? 0.076 12.903 -15.537 1.00 89.06 95 THR A O 1
ATOM 743 N N . ARG A 1 96 ? -1.051 10.958 -15.712 1.00 91.94 96 ARG A N 1
ATOM 744 C CA . ARG A 1 96 ? -2.354 11.556 -16.011 1.00 91.94 96 ARG A CA 1
ATOM 745 C C . ARG A 1 96 ? -3.506 10.840 -15.310 1.00 91.94 96 ARG A C 1
ATOM 747 O O . ARG A 1 96 ? -3.403 9.689 -14.893 1.00 91.94 96 ARG A O 1
ATOM 754 N N . LYS A 1 97 ? -4.615 11.572 -15.216 1.00 91.88 97 LYS A N 1
ATOM 755 C CA . LYS A 1 97 ? -5.940 11.099 -14.815 1.00 91.88 97 LYS A CA 1
ATOM 756 C C . LYS A 1 97 ? -6.895 11.416 -15.961 1.00 91.88 97 LYS A C 1
ATOM 758 O O . LYS A 1 97 ? -6.999 12.588 -16.323 1.00 91.88 97 LYS A O 1
ATOM 763 N N . GLN A 1 98 ? -7.566 10.419 -16.531 1.00 90.50 98 GLN A N 1
ATOM 764 C CA . GLN A 1 98 ? -8.438 10.632 -17.692 1.00 90.50 98 GLN A CA 1
ATOM 765 C C . GLN A 1 98 ? -9.603 9.637 -17.731 1.00 90.50 98 GLN A C 1
ATOM 767 O O . GLN A 1 98 ? -9.440 8.476 -17.357 1.00 90.50 98 GLN A O 1
ATOM 772 N N . SER A 1 99 ? -10.768 10.076 -18.223 1.00 91.25 99 SER A N 1
ATOM 773 C CA . SER A 1 99 ? -11.834 9.144 -18.610 1.00 91.25 99 SER A CA 1
ATOM 774 C C . SER A 1 99 ? -11.350 8.261 -19.761 1.00 91.25 99 SER A C 1
ATOM 776 O O . SER A 1 99 ? -10.814 8.755 -20.756 1.00 91.25 99 SER A O 1
ATOM 778 N N . THR A 1 100 ? -11.511 6.957 -19.594 1.00 87.94 100 THR A N 1
ATOM 779 C CA . THR A 1 100 ? -10.944 5.912 -20.442 1.00 87.94 100 THR A CA 1
ATOM 780 C C . THR A 1 100 ? -12.017 4.860 -20.710 1.00 87.94 100 THR A C 1
ATOM 782 O O . THR A 1 100 ? -12.697 4.451 -19.766 1.00 87.94 100 THR A O 1
ATOM 785 N N . PRO A 1 101 ? -12.216 4.402 -21.960 1.00 87.88 101 PRO A N 1
ATOM 786 C CA . PRO A 1 101 ? -13.104 3.276 -22.239 1.00 87.88 101 PRO A CA 1
ATOM 787 C C . PRO A 1 101 ? -12.705 2.058 -21.399 1.00 87.88 101 PRO A C 1
ATOM 789 O O . PRO A 1 101 ? -11.517 1.783 -21.285 1.00 87.88 101 PRO A O 1
ATOM 792 N N . LEU A 1 102 ? -13.657 1.293 -20.849 1.00 78.75 102 LEU A N 1
ATOM 793 C CA . LEU A 1 102 ? -13.362 0.078 -20.060 1.00 78.75 102 LEU A CA 1
ATOM 794 C C . LEU A 1 102 ? -12.503 -0.928 -20.833 1.00 78.75 102 LEU A C 1
ATOM 796 O O . LEU A 1 102 ? -11.704 -1.668 -20.266 1.00 78.75 102 LEU A O 1
ATOM 800 N N . ALA A 1 103 ? -12.692 -0.940 -22.143 1.00 74.88 103 ALA A N 1
ATOM 801 C CA . ALA A 1 103 ? -11.946 -1.761 -23.063 1.00 74.88 103 ALA A CA 1
ATOM 802 C C . ALA A 1 103 ? -10.491 -1.262 -23.226 1.00 74.88 103 ALA A C 1
ATOM 804 O O . ALA A 1 103 ? -9.634 -2.040 -23.588 1.00 74.88 103 ALA A O 1
ATOM 805 N N . TYR A 1 104 ? -10.165 -0.012 -22.891 1.00 76.88 104 TYR A N 1
ATOM 806 C CA . TYR A 1 104 ? -8.955 0.691 -23.331 1.00 76.88 104 TYR A CA 1
ATOM 807 C C . TYR A 1 104 ? -8.926 0.862 -24.864 1.00 76.88 104 TYR A C 1
ATOM 809 O O . TYR A 1 104 ? -9.546 0.100 -25.602 1.00 76.88 104 TYR A O 1
ATOM 817 N N . TRP A 1 105 ? -8.275 1.914 -25.370 1.00 76.62 105 TRP A N 1
ATOM 818 C CA . TRP A 1 105 ? -8.389 2.283 -26.793 1.00 76.62 105 TRP A CA 1
ATOM 819 C C . TRP A 1 105 ? -7.839 1.220 -27.758 1.00 76.62 105 TRP A C 1
ATOM 821 O O . TRP A 1 105 ? -8.389 1.055 -28.841 1.00 76.62 105 TRP A O 1
ATOM 831 N N . ASN A 1 106 ? -6.810 0.470 -27.347 1.00 72.81 106 ASN A N 1
ATOM 832 C CA . ASN A 1 106 ? -6.163 -0.579 -28.142 1.00 72.81 106 ASN A CA 1
ATOM 833 C C . ASN A 1 106 ? -6.075 -1.888 -27.337 1.00 72.81 106 ASN A C 1
ATOM 835 O O . ASN A 1 106 ? -5.929 -1.833 -26.117 1.00 72.81 106 ASN A O 1
ATOM 839 N N . ASN A 1 107 ? -6.062 -3.047 -28.016 1.00 71.94 107 ASN A N 1
ATOM 840 C CA . ASN A 1 107 ? -5.926 -4.396 -27.417 1.00 71.94 107 ASN A CA 1
ATOM 841 C C . ASN A 1 107 ? -7.007 -4.726 -26.381 1.00 71.94 107 ASN A C 1
ATOM 843 O O . ASN A 1 107 ? -6.742 -5.277 -25.310 1.00 71.94 107 ASN A O 1
ATOM 847 N N . SER A 1 108 ? -8.226 -4.300 -26.668 1.00 68.31 108 SER A N 1
ATOM 848 C CA . SER A 1 108 ? -9.198 -4.016 -25.632 1.00 68.31 108 SER A CA 1
ATOM 849 C C . SER A 1 108 ? -9.841 -5.239 -24.973 1.00 68.31 108 SER A C 1
ATOM 851 O O . SER A 1 108 ? -10.224 -5.240 -23.797 1.00 68.31 108 SER A O 1
ATOM 853 N N . ASP A 1 109 ? -9.883 -6.327 -25.720 1.00 76.19 109 ASP A N 1
ATOM 854 C CA . ASP A 1 109 ? -10.228 -7.684 -25.322 1.00 76.19 109 ASP A CA 1
ATOM 855 C C . ASP A 1 109 ? -9.153 -8.339 -24.434 1.00 76.19 109 ASP A C 1
ATOM 857 O O . ASP A 1 109 ? -9.451 -9.260 -23.674 1.00 76.19 109 ASP A O 1
ATOM 861 N N . ARG A 1 110 ? -7.917 -7.826 -24.452 1.00 83.25 110 ARG A N 1
ATOM 862 C CA . ARG A 1 110 ? -6.752 -8.458 -23.807 1.00 83.25 110 ARG A CA 1
ATOM 863 C C . ARG A 1 110 ? -6.405 -7.896 -22.428 1.00 83.25 110 ARG A C 1
ATOM 865 O O . ARG A 1 110 ? -5.562 -8.469 -21.739 1.00 83.25 110 ARG A O 1
ATOM 872 N N . TYR A 1 111 ? -7.051 -6.812 -21.992 1.00 87.56 111 TYR A N 1
ATOM 873 C CA . TYR A 1 111 ? -6.882 -6.289 -20.632 1.00 87.56 111 TYR A CA 1
ATOM 874 C C . TYR A 1 111 ? -7.593 -7.167 -19.601 1.00 87.56 111 TYR A C 1
ATOM 876 O O . TYR A 1 111 ? -8.807 -7.382 -19.660 1.00 87.56 111 TYR A O 1
ATOM 884 N N . VAL A 1 112 ? -6.851 -7.626 -18.602 1.00 91.81 112 VAL A N 1
ATOM 885 C CA . VAL A 1 112 ? -7.374 -8.451 -17.512 1.00 91.81 112 VAL A CA 1
ATOM 886 C C . VAL A 1 112 ? -7.385 -7.641 -16.219 1.00 91.81 112 VAL A C 1
ATOM 888 O O . VAL A 1 112 ? -6.430 -6.926 -15.915 1.00 91.81 112 VAL A O 1
ATOM 891 N N . ALA A 1 113 ? -8.484 -7.728 -15.468 1.00 91.94 113 ALA A N 1
ATOM 892 C CA . ALA A 1 113 ? -8.649 -7.007 -14.212 1.00 91.94 113 ALA A CA 1
ATOM 893 C C . ALA A 1 113 ? -8.028 -7.782 -13.039 1.00 91.94 113 ALA A C 1
ATOM 895 O O . ALA A 1 113 ? -8.251 -8.989 -12.900 1.00 91.94 113 ALA A O 1
ATOM 896 N N . TYR A 1 114 ? -7.284 -7.080 -12.183 1.00 90.50 114 TYR A N 1
ATOM 897 C CA . TYR A 1 114 ? -6.666 -7.645 -10.985 1.00 90.50 114 TYR A CA 1
ATOM 898 C C . TYR A 1 114 ? -6.890 -6.755 -9.765 1.00 90.50 114 TYR A C 1
ATOM 900 O O . TYR A 1 114 ? -6.669 -5.545 -9.813 1.00 90.50 114 TYR A O 1
ATOM 908 N N . ARG A 1 115 ? -7.248 -7.388 -8.648 1.00 90.56 115 ARG A N 1
ATOM 909 C CA . ARG A 1 115 ? -7.290 -6.781 -7.317 1.00 90.56 115 ARG A CA 1
ATOM 910 C C . ARG A 1 115 ? -6.007 -7.066 -6.568 1.00 90.56 115 ARG A C 1
ATOM 912 O O . ARG A 1 115 ? -5.591 -8.219 -6.503 1.00 90.56 115 ARG A O 1
ATOM 919 N N . TYR A 1 116 ? -5.397 -6.054 -5.966 1.00 87.25 116 TYR A N 1
ATOM 920 C CA . TYR A 1 116 ? -4.165 -6.242 -5.206 1.00 87.25 116 TYR A CA 1
ATOM 921 C C . TYR A 1 116 ? -4.359 -7.219 -4.033 1.00 87.25 116 TYR A C 1
ATOM 923 O O . TYR A 1 116 ? -5.271 -7.055 -3.224 1.00 87.25 116 TYR A O 1
ATOM 931 N N . LYS A 1 117 ? -3.486 -8.229 -3.911 1.00 76.19 117 LYS A N 1
ATOM 932 C CA . LYS A 1 117 ? -3.541 -9.232 -2.828 1.00 76.19 117 LYS A CA 1
ATOM 933 C C . LYS A 1 117 ? -3.262 -8.637 -1.447 1.00 76.19 117 LYS A C 1
ATOM 935 O O . LYS A 1 117 ? -3.709 -9.193 -0.451 1.00 76.19 117 LYS A O 1
ATOM 940 N N . GLY A 1 118 ? -2.555 -7.506 -1.387 1.00 65.88 118 GLY A N 1
ATOM 941 C CA . GLY A 1 118 ? -2.318 -6.765 -0.146 1.00 65.88 118 GLY A CA 1
ATOM 942 C C . GLY A 1 118 ? -3.551 -6.027 0.388 1.00 65.88 118 GLY A C 1
ATOM 943 O O . GLY A 1 118 ? -3.466 -5.402 1.442 1.00 65.88 118 GLY A O 1
ATOM 944 N N . VAL A 1 119 ? -4.698 -6.091 -0.301 1.00 60.31 119 VAL A N 1
ATOM 945 C CA . VAL A 1 119 ? -5.978 -5.594 0.219 1.00 60.31 119 VAL A CA 1
ATOM 946 C C . VAL A 1 119 ? -6.503 -6.591 1.252 1.00 60.31 119 VAL A C 1
ATOM 948 O O . VAL A 1 119 ? -7.205 -7.549 0.928 1.00 60.31 119 VAL A O 1
ATOM 951 N N . THR A 1 120 ? -6.176 -6.370 2.523 1.00 46.34 120 THR A N 1
ATOM 952 C CA . THR A 1 120 ? -6.786 -7.094 3.641 1.00 46.34 120 THR A CA 1
ATOM 953 C C . THR A 1 120 ? -8.216 -6.593 3.859 1.00 46.34 120 THR A C 1
ATOM 955 O O . THR A 1 120 ? -8.470 -5.680 4.633 1.00 46.34 120 THR A O 1
ATOM 958 N N . GLY A 1 121 ? -9.160 -7.188 3.121 1.00 39.56 121 GLY A N 1
ATOM 959 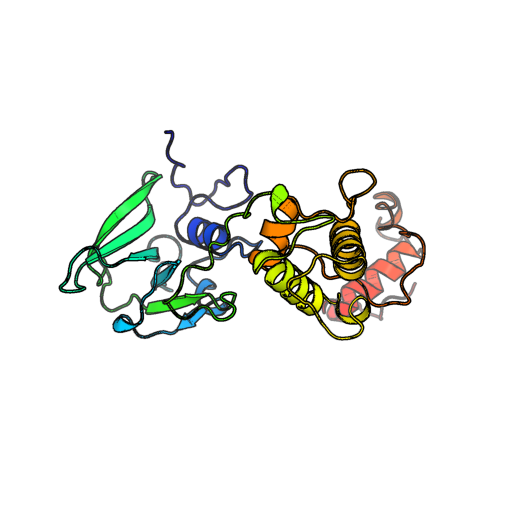C CA . GLY A 1 121 ? -10.593 -7.210 3.436 1.00 39.56 121 GLY A CA 1
ATOM 960 C C . GLY A 1 121 ? -11.238 -5.859 3.757 1.00 39.56 121 GLY A C 1
ATOM 961 O O . GLY A 1 121 ? -11.599 -5.599 4.900 1.00 39.56 121 GLY A O 1
ATOM 962 N N . GLY A 1 122 ? -11.459 -5.032 2.737 1.00 35.41 122 GLY A N 1
ATOM 963 C CA . GLY A 1 122 ? -12.425 -3.939 2.801 1.00 35.41 122 GLY A CA 1
ATOM 964 C C . GLY A 1 122 ? -13.488 -4.137 1.731 1.00 35.41 122 GLY A C 1
ATOM 965 O O . GLY A 1 122 ? -13.269 -3.757 0.587 1.00 35.41 122 GLY A O 1
ATOM 966 N N . SER A 1 123 ? -14.627 -4.738 2.085 1.00 33.91 123 SER A N 1
ATOM 967 C CA . SER A 1 123 ? -15.836 -4.631 1.262 1.00 33.91 123 SER A CA 1
ATOM 968 C C . SER A 1 123 ? -16.179 -3.147 1.051 1.00 33.91 123 SER A C 1
ATOM 970 O O . SER A 1 123 ? -16.013 -2.349 1.978 1.00 33.91 123 SER A O 1
ATOM 972 N N . PRO A 1 124 ? -16.662 -2.749 -0.139 1.00 42.16 124 PRO A N 1
ATOM 973 C CA . PRO A 1 124 ? -16.997 -1.365 -0.437 1.00 42.16 124 PRO A CA 1
ATOM 974 C C . PRO A 1 124 ? -18.295 -0.994 0.285 1.00 42.16 124 PRO A C 1
ATOM 976 O O . PRO A 1 124 ? -19.396 -1.185 -0.219 1.00 42.16 124 PRO A O 1
ATOM 979 N N . GLY A 1 125 ? -18.161 -0.488 1.504 1.00 35.59 125 GLY A N 1
ATOM 980 C CA . GLY A 1 125 ? -19.272 -0.008 2.313 1.00 35.59 125 GLY A CA 1
ATOM 981 C C . GLY A 1 125 ? -18.784 0.333 3.712 1.00 35.59 125 GLY A C 1
ATOM 982 O O . GLY A 1 125 ? -18.266 -0.529 4.408 1.00 35.59 125 GLY A O 1
ATOM 983 N N . SER A 1 126 ? -18.967 1.589 4.115 1.00 34.72 126 SER A N 1
ATOM 984 C CA . SER A 1 126 ? -18.516 2.198 5.377 1.00 34.72 126 SER A CA 1
ATOM 985 C C . SER A 1 126 ? -17.045 2.628 5.390 1.00 34.72 126 SER A C 1
ATOM 987 O O . SER A 1 126 ? -16.120 1.853 5.615 1.00 34.72 126 SER A O 1
ATOM 989 N N . GLY A 1 127 ? -16.844 3.929 5.163 1.00 39.66 127 GLY A N 1
ATOM 990 C CA . GLY A 1 127 ? -15.546 4.591 5.132 1.00 39.66 127 GLY A CA 1
ATOM 991 C C . GLY A 1 127 ? -14.697 4.313 6.371 1.00 39.66 127 GLY A C 1
ATOM 992 O O . GLY A 1 127 ? -14.902 4.891 7.437 1.00 39.66 127 GLY A O 1
ATOM 993 N N . SER A 1 128 ? -13.683 3.473 6.198 1.00 40.72 128 SER A N 1
ATOM 994 C CA . SER A 1 128 ? -12.550 3.388 7.106 1.00 40.72 128 SER A CA 1
ATOM 995 C C . SER A 1 128 ? -11.392 4.092 6.421 1.00 40.72 128 SER A C 1
ATOM 997 O O . SER A 1 128 ? -10.544 3.463 5.791 1.00 40.72 128 SER A O 1
ATOM 999 N N . SER A 1 129 ? -11.395 5.426 6.473 1.00 47.97 129 SER A N 1
ATOM 1000 C CA . SER A 1 129 ? -10.282 6.215 5.955 1.00 47.97 129 SER A CA 1
ATOM 1001 C C . SER A 1 129 ? -8.967 5.659 6.521 1.00 47.97 129 SER A C 1
ATOM 1003 O O . SER A 1 129 ? -8.840 5.367 7.714 1.00 47.97 129 SER A O 1
ATOM 1005 N N . THR A 1 130 ? -7.990 5.439 5.646 1.00 57.19 130 THR A N 1
ATOM 1006 C CA . THR A 1 130 ? -6.592 5.166 6.024 1.00 57.19 130 THR A CA 1
ATOM 1007 C C . THR A 1 130 ? -5.916 6.426 6.571 1.00 57.19 130 THR A C 1
ATOM 1009 O O . THR A 1 130 ? -4.834 6.353 7.150 1.00 57.19 130 THR A O 1
ATOM 1012 N N . ALA A 1 131 ? -6.571 7.586 6.431 1.00 67.38 131 ALA A N 1
ATOM 1013 C CA . ALA A 1 131 ? -6.136 8.850 6.997 1.00 67.38 131 ALA A CA 1
ATOM 1014 C C . ALA A 1 131 ? -5.971 8.749 8.519 1.00 67.38 131 ALA A C 1
ATOM 1016 O O . ALA A 1 131 ? -6.788 8.151 9.222 1.00 67.38 131 ALA A O 1
ATOM 1017 N N . PHE A 1 132 ? -4.897 9.353 9.022 1.00 73.44 132 PHE A N 1
ATOM 1018 C CA . PHE A 1 132 ? -4.652 9.455 10.453 1.00 73.44 132 PHE A CA 1
ATOM 1019 C C . PHE A 1 132 ? -5.753 10.302 11.107 1.00 73.44 132 PHE A C 1
ATOM 1021 O O . PHE A 1 132 ? -5.947 11.446 10.694 1.00 73.44 132 PHE A O 1
ATOM 1028 N N . PRO A 1 133 ? -6.463 9.791 12.129 1.00 75.75 133 PRO A N 1
ATOM 1029 C CA . PRO A 1 133 ? -7.644 10.457 12.681 1.00 75.75 133 PRO A CA 1
ATOM 1030 C C . PRO A 1 133 ? -7.306 11.627 13.627 1.00 75.75 133 PRO A C 1
ATOM 1032 O O . PRO A 1 133 ? -8.203 12.247 14.195 1.00 75.75 133 PRO A O 1
ATOM 1035 N N . GLY A 1 134 ? -6.017 11.944 13.782 1.00 76.56 134 GLY A N 1
ATOM 1036 C CA . GLY A 1 134 ? -5.502 13.021 14.622 1.00 76.56 134 GLY A CA 1
ATOM 1037 C C . GLY A 1 134 ? -4.979 12.519 15.968 1.00 76.56 134 GLY A C 1
ATOM 1038 O O . GLY A 1 134 ? -5.522 11.590 16.560 1.00 76.56 134 GLY A O 1
ATOM 1039 N N . ALA A 1 135 ? -3.927 13.166 16.477 1.00 80.81 135 ALA A N 1
ATOM 1040 C CA . ALA A 1 135 ? -3.245 12.742 17.704 1.00 80.81 135 ALA A CA 1
ATOM 1041 C C . ALA A 1 135 ? -4.162 12.758 18.939 1.00 80.81 135 ALA A C 1
ATOM 1043 O O . ALA A 1 135 ? -4.029 11.905 19.806 1.00 80.81 135 ALA A O 1
ATOM 1044 N N . LYS A 1 136 ? -5.150 13.664 18.976 1.00 81.62 136 LYS A N 1
ATOM 1045 C CA . LYS A 1 136 ? -6.141 13.778 20.063 1.00 81.62 136 LYS A CA 1
ATOM 1046 C C . LYS A 1 136 ? -7.015 12.529 20.249 1.00 81.62 136 LYS A C 1
ATOM 1048 O O . LYS A 1 136 ? -7.686 12.414 21.264 1.00 81.62 136 LYS A O 1
ATOM 1053 N N . GLN A 1 137 ? -7.036 11.614 19.277 1.00 83.94 137 GLN A N 1
ATOM 1054 C CA . GLN A 1 137 ? -7.790 10.361 19.370 1.00 83.94 137 GLN A CA 1
ATOM 1055 C C . GLN A 1 137 ? -7.075 9.293 20.210 1.00 83.94 137 GLN A C 1
ATOM 1057 O O . GLN A 1 137 ? -7.665 8.249 20.482 1.00 83.94 137 GLN A O 1
ATOM 1062 N N . PHE A 1 138 ? -5.824 9.538 20.607 1.00 91.56 138 PHE A N 1
ATOM 1063 C CA . PHE A 1 138 ? -4.975 8.592 21.321 1.00 91.56 138 PHE A CA 1
ATOM 1064 C C . PHE A 1 138 ? -4.355 9.253 22.551 1.00 91.56 138 PHE A C 1
ATOM 1066 O O . PHE A 1 138 ? -4.124 10.460 22.574 1.00 91.56 138 PHE A O 1
ATOM 1073 N N . GLY A 1 139 ? -4.042 8.446 23.560 1.00 88.62 139 GLY A N 1
ATOM 1074 C CA . GLY A 1 139 ? -3.486 8.923 24.821 1.00 88.62 139 GLY A CA 1
ATOM 1075 C C . GLY A 1 139 ? -4.490 8.900 25.980 1.00 88.62 139 GLY A C 1
ATOM 1076 O O . GLY A 1 139 ? -5.635 8.473 25.814 1.00 88.62 139 GLY A O 1
ATOM 1077 N N . PRO A 1 140 ? -4.046 9.310 27.182 1.00 90.69 140 PRO A N 1
ATOM 1078 C CA . PRO A 1 140 ? -4.848 9.236 28.401 1.00 90.69 140 PRO A CA 1
ATOM 1079 C C . PRO A 1 140 ? -6.231 9.880 28.245 1.00 90.69 140 PRO A C 1
ATOM 1081 O O . PRO A 1 140 ? -6.345 11.004 27.765 1.00 90.69 140 PRO A O 1
ATOM 1084 N N . GLY A 1 141 ? -7.276 9.158 28.658 1.00 87.88 141 GLY A N 1
ATOM 1085 C CA . GLY A 1 141 ? -8.667 9.622 28.597 1.00 87.88 141 GLY A CA 1
ATOM 1086 C C . GLY A 1 141 ? -9.372 9.412 27.252 1.00 87.88 141 GLY A C 1
ATOM 1087 O O . GLY A 1 141 ? -10.580 9.619 27.171 1.00 87.88 141 GLY A O 1
ATOM 1088 N N . ALA A 1 142 ? -8.674 8.965 26.202 1.00 88.56 142 ALA A N 1
ATOM 1089 C CA . ALA A 1 142 ? -9.314 8.669 24.925 1.00 88.56 142 ALA A CA 1
ATOM 1090 C C . ALA A 1 142 ? -10.180 7.399 25.002 1.00 88.56 142 ALA A C 1
ATOM 1092 O O . ALA A 1 142 ? -9.714 6.337 25.417 1.00 88.56 142 ALA A O 1
ATOM 1093 N N . SER A 1 143 ? -11.430 7.501 24.543 1.00 92.69 143 SER A N 1
ATOM 1094 C CA . SER A 1 143 ? -12.330 6.364 24.335 1.00 92.69 143 SER A CA 1
ATOM 1095 C C . SER A 1 143 ? -13.048 6.508 22.997 1.00 92.69 143 SER A C 1
ATOM 1097 O O . SER A 1 143 ? -13.897 7.384 22.838 1.00 92.69 143 SER A O 1
ATOM 1099 N N . ASN A 1 144 ? -12.654 5.728 21.990 1.00 88.12 144 ASN A N 1
ATOM 1100 C CA . ASN A 1 144 ? -13.210 5.829 20.640 1.00 88.12 144 ASN A CA 1
ATOM 1101 C C . ASN A 1 144 ? -12.858 4.602 19.776 1.00 88.12 144 ASN A C 1
ATOM 1103 O O . ASN A 1 144 ? -11.993 3.792 20.106 1.00 88.12 144 ASN A O 1
ATOM 1107 N N . LYS A 1 145 ? -13.494 4.500 18.601 1.00 88.69 145 LYS A N 1
ATOM 1108 C CA . LYS A 1 145 ? -13.257 3.416 17.630 1.00 88.69 145 LYS A CA 1
ATOM 1109 C C . LYS A 1 145 ? -11.820 3.341 17.091 1.00 88.69 145 LYS A C 1
ATOM 1111 O O . LYS A 1 145 ? -11.395 2.280 16.637 1.00 88.69 145 LYS A O 1
ATOM 1116 N N . TYR A 1 146 ? -11.073 4.448 17.095 1.00 88.50 146 TYR A N 1
ATOM 1117 C CA . TYR A 1 146 ? -9.707 4.480 16.571 1.00 88.50 146 TYR A CA 1
ATOM 1118 C C . TYR A 1 146 ? -8.717 3.812 17.521 1.00 88.50 146 TYR A C 1
ATOM 1120 O O . TYR A 1 146 ? -7.786 3.175 17.034 1.00 88.50 146 TYR A O 1
ATOM 1128 N N . VAL A 1 147 ? -8.946 3.873 18.836 1.00 91.81 147 VAL A N 1
ATOM 1129 C CA . VAL A 1 147 ? -8.178 3.100 19.827 1.00 91.81 147 VAL A CA 1
ATOM 1130 C C . VAL A 1 147 ? -8.352 1.601 19.580 1.00 91.81 147 VAL A C 1
ATOM 1132 O O . VAL A 1 147 ? -7.363 0.887 19.431 1.00 91.81 147 VAL A O 1
ATOM 1135 N N . THR A 1 148 ? -9.595 1.134 19.409 1.00 87.56 148 THR A N 1
ATOM 1136 C CA . THR A 1 148 ? -9.857 -0.282 19.096 1.00 87.56 148 THR A CA 1
ATOM 1137 C C . THR A 1 148 ? -9.175 -0.699 17.800 1.00 87.56 148 THR A C 1
ATOM 1139 O O . THR A 1 148 ? -8.495 -1.724 17.759 1.00 87.56 148 THR A O 1
ATOM 1142 N N . ARG A 1 149 ? -9.296 0.124 16.748 1.00 88.56 149 ARG A N 1
ATOM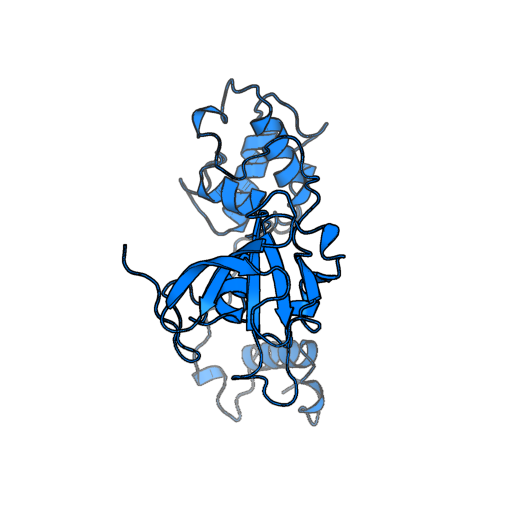 1143 C CA . ARG A 1 149 ? -8.661 -0.138 15.451 1.00 88.56 149 ARG A CA 1
ATOM 1144 C C . ARG A 1 149 ? -7.138 -0.191 15.562 1.00 88.56 149 ARG A C 1
ATOM 1146 O O . ARG A 1 149 ? -6.522 -1.079 14.981 1.00 88.56 149 ARG A O 1
ATOM 1153 N N . LEU A 1 150 ? -6.528 0.730 16.308 1.00 93.00 150 LEU A N 1
ATOM 1154 C CA . LEU A 1 150 ? -5.091 0.718 16.572 1.00 93.00 150 LEU A CA 1
ATOM 1155 C C . LEU A 1 150 ? -4.674 -0.595 17.230 1.00 93.00 150 LEU A C 1
ATOM 1157 O O . LEU A 1 150 ? -3.768 -1.261 16.733 1.00 93.00 150 LEU A O 1
ATOM 1161 N N . GLY A 1 151 ? -5.348 -0.975 18.316 1.00 90.88 151 GLY A N 1
ATOM 1162 C CA . GLY A 1 151 ? -5.005 -2.178 19.059 1.00 90.88 151 GLY A CA 1
ATOM 1163 C C . GLY A 1 151 ? -5.167 -3.450 18.227 1.00 90.88 151 GLY A C 1
ATOM 1164 O O . GLY A 1 151 ? -4.300 -4.318 18.261 1.00 90.88 151 GLY A O 1
ATOM 1165 N N . GLN A 1 152 ? -6.204 -3.535 17.391 1.00 87.31 152 GLN A N 1
ATOM 1166 C CA . GLN A 1 152 ? -6.372 -4.635 16.434 1.00 87.31 152 GLN A CA 1
ATOM 1167 C C . GLN A 1 152 ? -5.199 -4.726 15.449 1.00 87.31 152 GLN A C 1
ATOM 1169 O O . GLN A 1 152 ? -4.647 -5.812 15.260 1.00 87.31 152 GLN A O 1
ATOM 1174 N N . MET A 1 153 ? -4.770 -3.598 14.869 1.00 93.44 153 MET A N 1
ATOM 1175 C CA . MET A 1 153 ? -3.600 -3.573 13.986 1.00 93.44 153 MET A CA 1
ATOM 1176 C C . MET A 1 153 ? -2.332 -3.990 14.742 1.00 93.44 153 MET A C 1
ATOM 1178 O O . MET A 1 153 ? -1.565 -4.807 14.249 1.00 93.44 153 MET A O 1
ATOM 1182 N N . LEU A 1 154 ? -2.117 -3.505 15.967 1.00 94.19 154 LEU A N 1
ATOM 1183 C CA . LEU A 1 154 ? -0.948 -3.875 16.772 1.00 94.19 154 LEU A CA 1
ATOM 1184 C C . LEU A 1 154 ? -0.929 -5.365 17.129 1.00 94.19 154 LEU A C 1
ATOM 1186 O O . LEU A 1 154 ? 0.130 -5.987 17.083 1.00 94.19 154 LEU A O 1
ATOM 1190 N N . VAL A 1 155 ? -2.082 -5.965 17.435 1.00 85.69 155 VAL A N 1
ATOM 1191 C CA . VAL A 1 155 ? -2.207 -7.415 17.654 1.00 85.69 155 VAL A CA 1
ATOM 1192 C C . VAL A 1 155 ? -1.802 -8.194 16.404 1.00 85.69 155 VAL A C 1
ATOM 1194 O O . VAL A 1 155 ? -1.018 -9.137 16.524 1.00 85.69 155 VAL A O 1
ATOM 1197 N N . GLN A 1 156 ? -2.260 -7.774 15.218 1.00 78.56 156 GLN A N 1
ATOM 1198 C CA . GLN A 1 156 ? -1.858 -8.378 13.938 1.00 78.56 156 GLN A CA 1
ATOM 1199 C C . GLN A 1 156 ? -0.347 -8.269 13.699 1.00 78.56 156 GLN A C 1
ATOM 1201 O O . GLN A 1 156 ? 0.250 -9.165 13.115 1.00 78.56 156 GLN A O 1
ATOM 1206 N N . ARG A 1 157 ? 0.288 -7.214 14.218 1.00 86.88 157 ARG A N 1
ATOM 1207 C CA . ARG A 1 157 ? 1.740 -6.997 14.163 1.00 86.88 157 ARG A CA 1
ATOM 1208 C C . ARG A 1 157 ? 2.528 -7.688 15.274 1.00 86.88 157 ARG A C 1
ATOM 1210 O O . ARG A 1 157 ? 3.651 -7.286 15.546 1.00 86.88 157 ARG A O 1
ATOM 1217 N N . GLY A 1 158 ? 1.967 -8.689 15.952 1.00 83.69 158 GLY A N 1
ATOM 1218 C CA . GLY A 1 158 ? 2.665 -9.427 17.017 1.00 83.69 158 GLY A CA 1
ATOM 1219 C C . GLY A 1 158 ? 2.547 -8.803 18.414 1.00 83.69 158 GLY A C 1
ATOM 1220 O O . GLY A 1 158 ? 3.185 -9.255 19.366 1.00 83.69 158 GLY A O 1
ATOM 1221 N N . GLY A 1 159 ? 1.693 -7.790 18.577 1.00 90.12 159 GLY A N 1
ATOM 1222 C CA . GLY A 1 159 ? 1.455 -7.089 19.839 1.00 90.12 159 GLY A CA 1
ATOM 1223 C C . GLY A 1 159 ? 0.519 -7.811 20.809 1.00 90.12 159 GLY A C 1
ATOM 1224 O O . GLY A 1 159 ? 0.282 -7.297 21.899 1.00 90.12 159 GLY A O 1
ATOM 1225 N N . LYS A 1 160 ? -0.001 -9.000 20.461 1.00 89.69 160 LYS A N 1
ATOM 1226 C CA . LYS A 1 160 ? -0.986 -9.741 21.276 1.00 89.69 160 LYS A CA 1
ATOM 1227 C C . LYS A 1 160 ? -0.592 -9.853 22.752 1.00 89.69 160 LYS A C 1
ATOM 1229 O O . LYS A 1 160 ? -1.438 -9.677 23.616 1.00 89.69 160 LYS A O 1
ATOM 1234 N N . ARG A 1 161 ? 0.697 -10.052 23.046 1.00 89.75 161 ARG A N 1
ATOM 1235 C CA . ARG A 1 161 ? 1.220 -10.182 24.419 1.00 89.75 161 ARG A CA 1
ATOM 1236 C C . ARG A 1 161 ? 0.991 -8.969 25.329 1.00 89.75 161 ARG A C 1
ATOM 1238 O O . ARG A 1 161 ? 1.135 -9.094 26.537 1.00 89.75 161 ARG A O 1
ATOM 1245 N N . PHE A 1 162 ? 0.699 -7.796 24.771 1.00 90.00 162 PHE A N 1
ATOM 1246 C CA . PHE A 1 162 ? 0.422 -6.594 25.559 1.00 90.00 162 PHE A CA 1
ATOM 1247 C C . PHE A 1 162 ? -1.040 -6.507 26.009 1.00 90.00 162 PHE A C 1
ATOM 1249 O O . PHE A 1 162 ? -1.348 -5.717 26.897 1.00 90.00 162 PHE A O 1
ATOM 1256 N N . TYR A 1 163 ? -1.927 -7.315 25.422 1.00 87.62 163 TYR A N 1
ATOM 1257 C CA . TYR A 1 163 ? -3.364 -7.284 25.658 1.00 87.62 163 TYR A CA 1
ATOM 1258 C C . TYR A 1 163 ? -3.805 -8.542 26.410 1.00 87.62 163 TYR A C 1
ATOM 1260 O O . TYR A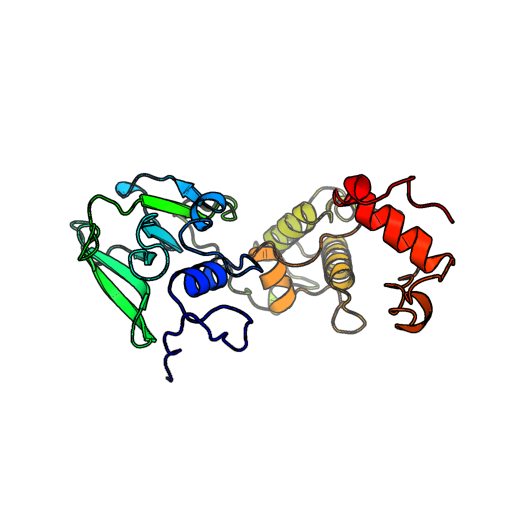 1 163 ? -3.840 -9.625 25.835 1.00 87.62 163 TYR A O 1
ATOM 1268 N N . ALA A 1 164 ? -4.170 -8.397 27.688 1.00 83.25 164 ALA A N 1
ATOM 1269 C CA . ALA A 1 164 ? -4.646 -9.520 28.503 1.00 83.25 164 ALA A CA 1
ATOM 1270 C C . ALA A 1 164 ? -6.017 -10.047 28.036 1.00 83.25 164 ALA A C 1
ATOM 1272 O O . ALA A 1 164 ? -6.211 -11.251 27.927 1.00 83.25 164 ALA A O 1
ATOM 1273 N N . VAL A 1 165 ? -6.947 -9.135 27.732 1.00 80.19 165 VAL A N 1
ATOM 1274 C CA . VAL A 1 165 ? -8.305 -9.460 27.252 1.00 80.19 165 VAL A CA 1
ATOM 1275 C C . VAL A 1 165 ? -8.418 -9.273 25.736 1.00 80.19 165 VAL A C 1
ATOM 1277 O O . VAL A 1 165 ? -9.093 -10.034 25.050 1.00 80.19 165 VAL A O 1
ATOM 1280 N N . GLY A 1 166 ? -7.727 -8.270 25.197 1.00 80.44 166 GLY A N 1
ATOM 1281 C CA . GLY A 1 166 ? -7.816 -7.865 23.798 1.00 80.44 166 GLY A CA 1
ATOM 1282 C C . GLY A 1 166 ? -7.893 -6.342 23.669 1.00 80.44 166 GLY A C 1
ATOM 1283 O O . GLY A 1 166 ? -7.977 -5.644 24.682 1.00 80.44 166 GLY A O 1
ATOM 1284 N N . PRO A 1 167 ? -7.820 -5.809 22.442 1.00 86.69 167 PRO A N 1
ATOM 1285 C CA . PRO A 1 167 ? -7.938 -4.377 22.203 1.00 86.69 167 PRO A CA 1
ATOM 1286 C C . PRO A 1 167 ? -9.379 -3.900 22.431 1.00 86.69 167 PRO A C 1
ATOM 1288 O O . PRO A 1 167 ? -10.329 -4.526 21.964 1.00 86.69 167 PRO A O 1
ATOM 1291 N N . GLY A 1 168 ? -9.529 -2.773 23.128 1.00 82.50 168 GLY A N 1
ATOM 1292 C CA . GLY A 1 168 ? -10.816 -2.152 23.453 1.00 82.50 168 GLY A CA 1
ATOM 1293 C C . GLY A 1 168 ? -10.895 -0.690 22.994 1.00 82.50 168 GLY A C 1
ATOM 1294 O O . GLY A 1 168 ? -9.964 -0.189 22.365 1.00 82.50 168 GLY A O 1
ATOM 1295 N N . PRO A 1 169 ? -12.016 0.010 23.236 1.00 90.50 169 PRO A N 1
ATOM 1296 C CA . PRO A 1 169 ? -12.180 1.413 22.839 1.00 90.50 169 PRO A CA 1
ATOM 1297 C C . PRO A 1 169 ? -11.468 2.401 23.763 1.00 90.50 169 PRO A C 1
ATOM 1299 O O . PRO A 1 169 ? -11.197 3.518 23.336 1.00 90.50 169 PRO A O 1
ATOM 1302 N N . VAL A 1 170 ? -11.161 2.005 24.999 1.00 90.62 170 VAL A N 1
ATOM 1303 C CA . VAL A 1 170 ? -10.519 2.855 26.008 1.00 90.62 170 VAL A CA 1
ATOM 1304 C C . VAL A 1 170 ? -9.006 2.723 25.900 1.00 90.62 170 VAL A C 1
ATOM 1306 O O . VAL A 1 170 ? -8.478 1.618 26.004 1.00 90.62 170 VAL A O 1
ATOM 1309 N N . TRP A 1 171 ? -8.313 3.847 25.717 1.00 91.56 171 TRP A N 1
ATOM 1310 C CA . TRP A 1 171 ? -6.856 3.874 25.641 1.00 91.56 171 TRP A CA 1
ATOM 1311 C C . TRP A 1 171 ? -6.231 3.442 26.967 1.00 91.56 171 TRP A C 1
ATOM 1313 O O . TRP A 1 171 ? -6.479 4.051 28.011 1.00 91.56 171 TRP A O 1
ATOM 1323 N N . GLY A 1 172 ? -5.368 2.428 26.915 1.00 91.25 172 GLY A N 1
ATOM 1324 C CA . GLY A 1 172 ? -4.706 1.875 28.090 1.00 91.25 172 GLY A CA 1
ATOM 1325 C C . GLY A 1 172 ? -3.182 1.819 28.004 1.00 91.25 172 GLY A C 1
ATOM 1326 O O . GLY A 1 172 ? -2.538 2.142 27.003 1.00 91.25 172 GLY A O 1
ATOM 1327 N N . THR A 1 173 ? -2.576 1.335 29.089 1.00 93.44 173 THR A N 1
ATOM 1328 C CA . THR A 1 173 ? -1.136 1.035 29.149 1.00 93.44 173 THR A CA 1
ATOM 1329 C C . THR A 1 173 ? -0.731 -0.044 28.142 1.00 93.44 173 THR A C 1
ATOM 1331 O O . THR A 1 173 ? 0.385 0.005 27.622 1.00 93.44 173 THR A O 1
ATOM 1334 N N . ALA A 1 174 ? -1.639 -0.975 27.830 1.00 90.94 174 ALA A N 1
ATOM 1335 C CA . ALA A 1 174 ? -1.476 -1.979 26.783 1.00 90.94 174 ALA A CA 1
ATOM 1336 C C . ALA A 1 174 ? -1.236 -1.334 25.408 1.00 90.94 174 ALA A C 1
ATOM 1338 O O . ALA A 1 174 ? -0.234 -1.646 24.764 1.00 90.94 174 ALA A O 1
ATOM 1339 N N . ASP A 1 175 ? -2.079 -0.375 25.005 1.00 95.50 175 ASP A N 1
ATOM 1340 C CA . ASP A 1 175 ? -1.956 0.326 23.720 1.00 95.50 175 ASP A CA 1
ATOM 1341 C C . ASP A 1 175 ? -0.660 1.115 23.626 1.00 95.50 175 ASP A C 1
ATOM 1343 O O . ASP A 1 175 ? 0.053 1.023 22.624 1.00 95.50 175 ASP A O 1
ATOM 1347 N N . LYS A 1 176 ? -0.300 1.827 24.700 1.00 96.19 176 LYS A N 1
ATOM 1348 C CA . LYS A 1 176 ? 0.962 2.571 24.758 1.00 96.19 176 LYS A CA 1
ATOM 1349 C C . LYS A 1 176 ? 2.168 1.646 24.585 1.00 96.19 176 LYS A C 1
ATOM 1351 O O . LYS A 1 176 ? 3.051 1.932 23.780 1.00 96.19 176 LYS A O 1
ATOM 1356 N N .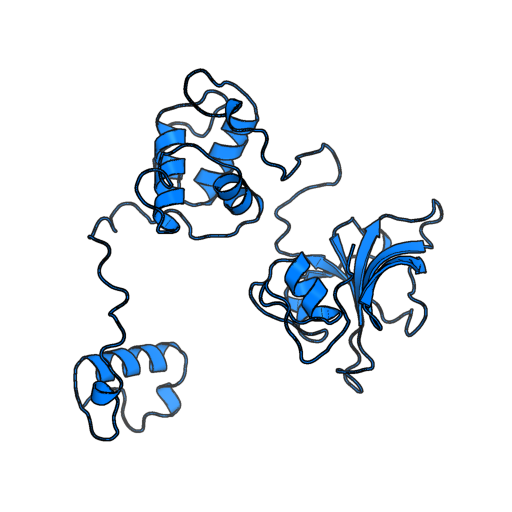 ARG A 1 177 ? 2.211 0.525 25.316 1.00 95.00 177 ARG A N 1
ATOM 1357 C CA . ARG A 1 177 ? 3.325 -0.440 25.258 1.00 95.00 177 ARG A CA 1
ATOM 1358 C C . ARG A 1 177 ? 3.409 -1.135 23.903 1.00 95.00 177 ARG A C 1
ATOM 1360 O O . ARG A 1 177 ? 4.502 -1.255 23.356 1.00 95.00 177 ARG A O 1
ATOM 1367 N N . ALA A 1 178 ? 2.275 -1.554 23.348 1.00 94.44 178 ALA A N 1
ATOM 1368 C CA . ALA A 1 178 ? 2.221 -2.179 22.033 1.00 94.44 178 ALA A CA 1
ATOM 1369 C C . ALA A 1 178 ? 2.652 -1.205 20.926 1.00 94.44 178 ALA A C 1
ATOM 1371 O O . ALA A 1 178 ? 3.464 -1.565 20.073 1.00 94.44 178 ALA A O 1
ATOM 1372 N N . THR A 1 179 ? 2.185 0.045 20.986 1.00 95.44 179 THR A N 1
ATOM 1373 C CA . THR A 1 179 ? 2.588 1.111 20.057 1.00 95.44 179 THR A CA 1
ATOM 1374 C C . THR A 1 179 ? 4.084 1.384 20.157 1.00 95.44 179 THR A C 1
ATOM 1376 O O . THR A 1 179 ? 4.771 1.415 19.138 1.00 95.44 179 THR A O 1
ATOM 1379 N N . GLN A 1 180 ? 4.610 1.511 21.376 1.00 95.00 180 GLN A N 1
ATOM 1380 C CA . GLN A 1 180 ? 6.031 1.748 21.606 1.00 95.00 180 GLN A CA 1
ATOM 1381 C C . GLN A 1 180 ? 6.888 0.596 21.077 1.00 95.00 180 GLN A C 1
ATOM 1383 O O . GLN A 1 180 ? 7.888 0.834 20.405 1.00 95.00 180 GLN A O 1
ATOM 1388 N N . ALA A 1 181 ? 6.483 -0.651 21.320 1.00 91.69 181 ALA A N 1
ATOM 1389 C CA . ALA A 1 181 ? 7.188 -1.818 20.806 1.00 91.69 181 ALA A CA 1
ATOM 1390 C C . ALA A 1 181 ? 7.189 -1.857 19.268 1.00 91.69 181 ALA A C 1
ATOM 1392 O O . ALA A 1 181 ? 8.206 -2.187 18.659 1.00 91.69 181 ALA A O 1
ATOM 1393 N N . PHE A 1 182 ? 6.080 -1.471 18.631 1.00 93.38 182 PHE A N 1
ATOM 1394 C CA . PHE A 1 182 ? 6.003 -1.354 17.176 1.00 93.38 182 PHE A CA 1
ATOM 1395 C C . PHE A 1 182 ? 6.912 -0.243 16.634 1.00 93.38 182 PHE A C 1
ATOM 1397 O O . PHE A 1 182 ? 7.631 -0.465 15.662 1.00 93.38 182 PHE A O 1
ATOM 1404 N N . GLN A 1 183 ? 6.934 0.929 17.276 1.00 90.44 183 GLN A N 1
ATOM 1405 C CA . GLN A 1 183 ? 7.837 2.031 16.920 1.00 90.44 183 GLN A CA 1
ATOM 1406 C C . GLN A 1 183 ? 9.310 1.610 17.058 1.00 90.44 183 GLN A C 1
ATOM 1408 O O . GLN A 1 183 ? 10.107 1.798 16.139 1.00 90.44 183 GLN A O 1
ATOM 1413 N N . GLN A 1 184 ? 9.667 0.956 18.165 1.00 86.94 184 GLN A N 1
ATOM 1414 C CA . GLN A 1 184 ? 11.015 0.430 18.395 1.00 86.94 184 GLN A CA 1
ATOM 1415 C C . GLN A 1 184 ? 11.413 -0.628 17.360 1.00 86.94 184 GLN A C 1
ATOM 1417 O O . GLN A 1 184 ? 12.562 -0.641 16.921 1.00 86.94 184 GLN A O 1
ATOM 1422 N N . ALA A 1 185 ? 10.478 -1.469 16.903 1.00 84.56 185 ALA A N 1
ATOM 1423 C CA . ALA A 1 185 ? 10.734 -2.436 15.831 1.00 84.56 185 ALA A CA 1
ATOM 1424 C C . ALA A 1 185 ? 11.123 -1.760 14.501 1.00 84.56 185 ALA A C 1
ATOM 1426 O O . ALA A 1 185 ? 11.877 -2.322 13.699 1.00 84.56 185 ALA A O 1
ATOM 1427 N N . GLN A 1 186 ? 10.694 -0.515 14.275 1.00 84.69 186 GLN A N 1
ATOM 1428 C CA . GLN A 1 186 ? 11.135 0.262 13.113 1.00 84.69 186 GLN A CA 1
ATOM 1429 C C . GLN A 1 186 ? 12.583 0.760 13.255 1.00 84.69 186 GLN A C 1
ATOM 1431 O O . GLN A 1 186 ? 13.204 1.134 12.261 1.00 84.69 186 GLN A O 1
ATOM 1436 N N . GLY A 1 187 ? 13.154 0.692 14.460 1.00 81.06 187 GLY A N 1
ATOM 1437 C CA . GLY A 1 187 ? 14.454 1.258 14.813 1.00 81.06 187 GLY A CA 1
ATOM 1438 C C . GLY A 1 187 ? 14.361 2.666 15.407 1.00 81.06 187 GLY A C 1
ATOM 1439 O O . GLY A 1 187 ? 15.399 3.287 15.630 1.00 81.06 187 GLY A O 1
ATOM 1440 N N . TRP A 1 188 ? 13.148 3.170 15.661 1.00 84.31 188 TRP A N 1
ATOM 1441 C CA . TRP A 1 188 ? 12.922 4.495 16.244 1.00 84.31 188 TRP A CA 1
ATOM 1442 C C . TRP A 1 188 ? 13.311 4.519 17.723 1.00 84.31 188 TRP A C 1
ATOM 1444 O O . TRP A 1 188 ? 13.186 3.515 18.432 1.00 84.31 188 TRP A O 1
ATOM 1454 N N . LYS A 1 189 ? 13.796 5.670 18.196 1.00 74.62 189 LYS A N 1
ATOM 1455 C CA . LYS A 1 189 ? 14.303 5.844 19.566 1.00 74.62 189 LYS A CA 1
ATOM 1456 C C . LYS A 1 189 ? 13.843 7.170 20.165 1.00 74.62 189 LYS A C 1
ATOM 1458 O O . LYS A 1 189 ? 13.493 8.110 19.457 1.00 74.62 189 LYS A O 1
ATOM 1463 N N . GLY A 1 190 ? 13.876 7.254 21.495 1.00 75.88 190 GLY A N 1
ATOM 1464 C CA . GLY A 1 190 ? 13.535 8.477 22.220 1.00 75.88 190 GLY A CA 1
ATOM 1465 C C . GLY A 1 190 ? 12.117 8.953 21.901 1.00 75.88 190 GLY A C 1
ATOM 1466 O O . GLY A 1 190 ? 11.170 8.174 21.977 1.00 75.88 190 GLY A O 1
ATOM 1467 N N . LYS A 1 191 ? 11.980 10.228 21.523 1.00 71.44 191 LYS A N 1
ATOM 1468 C CA . LYS A 1 191 ? 10.685 10.871 21.245 1.00 71.44 191 LYS A CA 1
ATOM 1469 C C . LYS A 1 191 ? 9.934 10.271 20.050 1.00 71.44 191 LYS A C 1
ATOM 1471 O O . LYS A 1 191 ? 8.729 10.441 19.962 1.00 71.44 191 LYS A O 1
ATOM 1476 N N . GLU A 1 192 ? 10.616 9.564 19.152 1.00 61.91 192 GLU A N 1
ATOM 1477 C CA . GLU A 1 192 ? 9.980 8.904 18.002 1.00 61.91 192 GLU A CA 1
ATOM 1478 C C . GLU A 1 192 ? 9.345 7.551 18.373 1.00 61.91 192 GLU A C 1
ATOM 1480 O O . GLU A 1 192 ? 8.504 7.036 17.639 1.00 61.91 192 GLU A O 1
ATOM 1485 N N . ALA A 1 193 ? 9.729 6.980 19.521 1.00 82.56 193 ALA A N 1
ATOM 1486 C CA . ALA A 1 193 ? 9.188 5.743 20.084 1.00 82.56 193 ALA A CA 1
ATOM 1487 C C . ALA A 1 193 ? 8.545 5.999 21.460 1.00 82.56 193 ALA A C 1
ATOM 1489 O O . ALA A 1 193 ? 8.859 5.350 22.462 1.00 82.56 193 ALA A O 1
ATOM 1490 N N . ASP A 1 194 ? 7.671 6.999 21.507 1.00 80.00 194 ASP A N 1
ATOM 1491 C CA . ASP A 1 194 ? 6.997 7.516 22.701 1.00 80.00 194 ASP A CA 1
ATOM 1492 C C . ASP A 1 194 ? 5.760 6.703 23.139 1.00 80.00 194 ASP A C 1
ATOM 1494 O O . ASP A 1 194 ? 5.220 6.904 24.234 1.00 80.00 194 ASP A O 1
ATOM 1498 N N . GLY A 1 195 ? 5.324 5.754 22.311 1.00 89.62 195 GLY A N 1
ATOM 1499 C CA . GLY A 1 195 ? 4.122 4.956 22.520 1.00 89.62 195 GLY A CA 1
ATOM 1500 C C . GLY A 1 195 ? 2.824 5.663 22.137 1.00 89.62 195 GLY A C 1
ATOM 1501 O O . GLY A 1 195 ? 1.756 5.147 22.464 1.00 89.62 195 GLY A O 1
ATOM 1502 N N . LEU A 1 196 ? 2.886 6.810 21.454 1.00 90.75 196 LEU A N 1
ATOM 1503 C CA . LEU A 1 196 ? 1.721 7.483 20.884 1.00 90.75 196 LEU A CA 1
ATOM 1504 C C . LEU A 1 196 ? 1.748 7.357 19.354 1.00 90.75 196 LEU A C 1
ATOM 1506 O O . LEU A 1 196 ? 2.757 7.654 18.712 1.00 90.75 196 LEU A O 1
ATOM 1510 N N . PRO A 1 197 ? 0.656 6.911 18.711 1.00 85.06 197 PRO A N 1
ATOM 1511 C CA . PRO A 1 197 ? 0.642 6.798 17.263 1.00 85.06 197 PRO A CA 1
ATOM 1512 C C . PRO A 1 197 ? 0.549 8.191 16.629 1.00 85.06 197 PRO A C 1
ATOM 1514 O O . PRO A 1 197 ? -0.451 8.891 16.767 1.00 85.06 197 PRO A O 1
ATOM 1517 N N . GLY A 1 198 ? 1.586 8.580 15.888 1.00 78.94 198 GLY A N 1
ATOM 1518 C CA . GLY A 1 198 ? 1.536 9.711 14.962 1.00 78.94 198 GLY A CA 1
ATOM 1519 C C . GLY A 1 198 ? 1.078 9.298 13.554 1.00 78.94 198 GLY A C 1
ATOM 1520 O O . GLY A 1 198 ? 0.868 8.107 13.289 1.00 78.94 198 GLY A O 1
ATOM 1521 N N . PRO A 1 199 ? 1.011 10.249 12.599 1.00 75.44 199 PRO A N 1
ATOM 1522 C CA . PRO A 1 199 ? 0.667 9.955 11.206 1.00 75.44 199 PRO A CA 1
ATOM 1523 C C . PRO A 1 199 ? 1.552 8.870 10.576 1.00 75.44 199 PRO A C 1
ATOM 1525 O O . PRO A 1 199 ? 1.076 8.064 9.779 1.00 75.44 199 PRO A O 1
ATOM 1528 N N . HIS A 1 200 ? 2.837 8.827 10.946 1.00 77.94 200 HIS A N 1
ATOM 1529 C CA . HIS A 1 200 ? 3.773 7.816 10.458 1.00 77.94 200 HIS A CA 1
ATOM 1530 C C . HIS A 1 200 ? 3.433 6.421 11.001 1.00 77.94 200 HIS A C 1
ATOM 1532 O O . HIS A 1 200 ? 3.249 5.494 10.214 1.00 77.94 200 HIS A O 1
ATOM 1538 N N . THR A 1 201 ? 3.276 6.279 12.321 1.00 82.31 201 THR A N 1
ATOM 1539 C CA . THR A 1 201 ? 2.877 5.018 12.965 1.00 82.31 201 THR A CA 1
ATOM 1540 C C . THR A 1 201 ? 1.579 4.482 12.365 1.00 82.31 201 THR A C 1
ATOM 1542 O O . THR A 1 201 ? 1.504 3.322 11.965 1.00 82.31 201 THR A O 1
ATOM 1545 N N . TRP A 1 202 ? 0.570 5.347 12.234 1.00 81.94 202 TRP A N 1
ATOM 1546 C CA . TRP A 1 202 ? -0.731 4.983 11.680 1.00 81.94 202 TRP A CA 1
ATOM 1547 C C . TRP A 1 202 ? -0.650 4.537 10.222 1.00 81.94 202 TRP A C 1
ATOM 1549 O O . TRP A 1 202 ? -1.271 3.544 9.849 1.00 81.94 202 TRP A O 1
ATOM 1559 N N . ARG A 1 203 ? 0.149 5.225 9.397 1.00 78.62 203 ARG A N 1
ATOM 1560 C CA . ARG A 1 203 ? 0.374 4.836 8.000 1.00 78.62 203 ARG A CA 1
ATOM 1561 C C . ARG A 1 203 ? 0.998 3.448 7.900 1.00 78.62 203 ARG A C 1
ATOM 1563 O O . ARG A 1 203 ? 0.525 2.646 7.104 1.00 78.62 203 ARG A O 1
ATOM 1570 N N . LEU A 1 204 ? 2.025 3.140 8.697 1.00 72.56 204 LEU A N 1
ATOM 1571 C CA . LEU A 1 204 ? 2.650 1.810 8.676 1.00 72.56 204 LEU A CA 1
ATOM 1572 C C . LEU A 1 204 ? 1.657 0.718 9.090 1.00 72.56 204 LEU A C 1
ATOM 1574 O O . LEU A 1 204 ? 1.559 -0.308 8.423 1.00 72.56 204 LEU A O 1
ATOM 1578 N N . LEU A 1 205 ? 0.860 0.960 10.131 1.00 82.31 205 LEU A N 1
ATOM 1579 C CA . LEU A 1 205 ? -0.142 -0.002 10.590 1.00 82.31 205 LEU A CA 1
ATOM 1580 C C . LEU A 1 205 ? -1.257 -0.221 9.559 1.00 82.31 205 LEU A C 1
ATOM 1582 O O . LEU A 1 205 ? -1.562 -1.366 9.239 1.00 82.31 205 LEU A O 1
ATOM 1586 N N . THR A 1 206 ? -1.807 0.852 8.987 1.00 72.19 206 THR A N 1
ATOM 1587 C CA . THR A 1 206 ? -2.913 0.775 8.014 1.00 72.19 206 THR A CA 1
ATOM 1588 C C . THR A 1 206 ? -2.506 0.254 6.637 1.00 72.19 206 THR A C 1
ATOM 1590 O O . THR A 1 206 ? -3.353 -0.294 5.941 1.00 72.19 206 THR A O 1
ATOM 1593 N N . SER A 1 207 ? -1.239 0.409 6.239 1.00 68.75 207 SER A N 1
ATOM 1594 C CA . SER A 1 207 ? -0.724 -0.060 4.940 1.00 68.75 207 SER A CA 1
ATOM 1595 C C . SER A 1 207 ? -0.066 -1.440 4.981 1.00 68.75 207 SER A C 1
ATOM 1597 O O . SER A 1 207 ? 0.383 -1.922 3.947 1.00 68.75 207 SER A O 1
ATOM 1599 N N . GLY A 1 208 ? 0.068 -2.062 6.156 1.00 69.94 208 GLY A N 1
ATOM 1600 C CA . GLY A 1 208 ? 0.836 -3.306 6.274 1.00 69.94 208 GLY A CA 1
ATOM 1601 C C . GLY A 1 208 ? 2.365 -3.120 6.193 1.00 69.94 208 GLY A C 1
ATOM 1602 O O . GLY A 1 208 ? 3.099 -4.098 6.270 1.00 69.94 208 GLY A O 1
ATOM 1603 N N . GLY A 1 209 ? 2.878 -1.885 6.118 1.00 65.44 209 GLY A N 1
ATOM 1604 C CA . GLY A 1 209 ? 4.316 -1.593 6.033 1.00 65.44 209 GLY A CA 1
ATOM 1605 C C . GLY A 1 209 ? 5.082 -1.661 7.364 1.00 65.44 209 GLY A C 1
ATOM 1606 O O . GLY A 1 209 ? 4.493 -1.724 8.440 1.00 65.44 209 GLY A O 1
ATOM 1607 N N . GLY A 1 210 ? 6.412 -1.588 7.309 1.00 77.00 210 GLY A N 1
ATOM 1608 C CA . GLY A 1 210 ? 7.271 -1.630 8.501 1.00 77.00 210 GLY A CA 1
ATOM 1609 C C . GLY A 1 210 ? 7.497 -3.041 9.056 1.00 77.00 210 GLY A C 1
ATOM 1610 O O . GLY A 1 210 ? 6.975 -4.022 8.533 1.00 77.00 210 GLY A O 1
ATOM 1611 N N . ARG A 1 211 ? 8.320 -3.140 10.104 1.00 76.75 211 ARG A N 1
ATOM 1612 C CA . ARG A 1 211 ? 8.647 -4.402 10.785 1.00 76.75 211 ARG A CA 1
ATOM 1613 C C . ARG A 1 211 ? 7.596 -4.754 11.834 1.00 76.75 211 ARG A C 1
ATOM 1615 O O . ARG A 1 211 ? 7.057 -3.863 12.489 1.00 76.75 211 ARG A O 1
ATOM 1622 N N . ASP A 1 212 ? 7.364 -6.043 12.032 1.00 81.38 212 ASP A N 1
ATOM 1623 C CA . ASP A 1 212 ? 6.475 -6.531 13.085 1.00 81.38 212 ASP A CA 1
ATOM 1624 C C . ASP A 1 212 ? 7.141 -6.453 14.466 1.00 81.38 212 ASP A C 1
ATOM 1626 O O . ASP A 1 212 ? 8.367 -6.384 14.596 1.00 81.38 212 ASP A O 1
ATOM 1630 N N . ILE A 1 213 ? 6.322 -6.463 15.516 1.00 89.44 213 ILE A N 1
ATOM 1631 C CA . ILE A 1 213 ? 6.780 -6.472 16.902 1.00 89.44 213 ILE A CA 1
ATOM 1632 C C . ILE A 1 213 ? 7.489 -7.813 17.167 1.00 89.44 213 ILE A C 1
ATOM 1634 O O . ILE A 1 213 ? 6.859 -8.868 17.058 1.00 89.44 213 ILE A O 1
ATOM 1638 N N . PRO A 1 214 ? 8.772 -7.812 17.575 1.00 82.00 214 PRO A N 1
ATOM 1639 C CA . PRO A 1 214 ? 9.521 -9.045 17.811 1.00 82.00 214 PRO A CA 1
ATOM 1640 C C . PRO A 1 214 ? 8.940 -9.825 18.993 1.00 82.00 214 PRO A C 1
ATOM 1642 O O . PRO A 1 214 ? 8.443 -9.211 19.937 1.00 82.00 214 PRO A O 1
ATOM 1645 N N . ALA A 1 215 ? 9.009 -11.160 18.974 1.00 80.62 215 ALA A N 1
ATOM 1646 C CA . ALA A 1 215 ? 8.537 -12.023 20.062 1.00 80.62 215 ALA A CA 1
ATOM 1647 C C . ALA A 1 215 ? 9.262 -11.743 21.399 1.00 80.62 215 ALA A C 1
ATOM 1649 O O . ALA A 1 215 ? 10.399 -11.269 21.424 1.00 80.62 215 ALA A O 1
ATOM 1650 N N . ALA A 1 216 ? 8.603 -12.017 22.531 1.00 62.94 216 ALA A N 1
ATOM 1651 C CA . ALA A 1 216 ? 9.230 -11.864 23.845 1.00 62.94 216 ALA A CA 1
ATOM 1652 C C . ALA A 1 216 ? 10.393 -12.867 23.980 1.00 62.94 216 ALA A C 1
ATOM 1654 O O . ALA A 1 216 ? 10.177 -14.065 23.837 1.00 62.94 216 ALA A O 1
ATOM 1655 N N . GLY A 1 217 ? 11.614 -12.370 24.210 1.00 51.66 217 GLY A N 1
ATOM 1656 C CA . GLY A 1 217 ? 12.828 -13.194 24.332 1.00 51.66 217 GLY A CA 1
ATOM 1657 C C . GLY A 1 217 ? 14.001 -12.752 23.453 1.00 51.66 217 GLY A C 1
ATOM 1658 O O . GLY A 1 217 ? 15.140 -13.080 23.756 1.00 51.66 217 GLY A O 1
ATOM 1659 N N . THR A 1 218 ? 13.779 -11.915 22.436 1.00 47.16 218 THR A N 1
ATOM 1660 C CA . THR A 1 218 ? 14.869 -11.272 21.671 1.00 47.16 218 THR A CA 1
ATOM 1661 C C . THR A 1 218 ? 15.276 -9.920 22.265 1.00 47.16 218 THR A C 1
ATOM 1663 O O . THR A 1 218 ? 15.677 -9.013 21.543 1.00 47.16 218 THR A O 1
ATOM 1666 N N . GLY A 1 219 ? 15.157 -9.770 23.588 1.00 39.09 219 GLY A N 1
ATOM 1667 C CA . GLY A 1 219 ? 15.620 -8.608 24.353 1.00 39.09 219 GLY A CA 1
ATOM 1668 C C . GLY A 1 219 ? 17.131 -8.610 24.592 1.00 39.09 219 GLY A C 1
ATOM 1669 O O . GLY A 1 219 ? 17.580 -8.183 25.649 1.00 39.09 219 GLY A O 1
ATOM 1670 N N . GLY A 1 220 ? 17.913 -9.113 23.636 1.00 32.75 220 GLY A N 1
ATOM 1671 C CA . GLY A 1 220 ? 19.326 -8.776 23.561 1.00 32.75 220 GLY A CA 1
ATOM 1672 C C . GLY A 1 220 ? 19.442 -7.369 22.989 1.00 32.75 220 GLY A C 1
ATOM 1673 O O . GLY A 1 220 ? 18.699 -7.018 22.070 1.00 32.75 220 GLY A O 1
ATOM 1674 N N . SER A 1 221 ? 20.360 -6.566 23.529 1.00 36.78 221 SER A N 1
ATOM 1675 C CA . SER A 1 221 ? 20.878 -5.345 22.901 1.00 36.78 221 SER A CA 1
ATOM 1676 C C . SER A 1 221 ? 20.872 -5.447 21.371 1.00 36.78 221 SER A C 1
ATOM 1678 O O . SER A 1 221 ? 21.140 -6.538 20.861 1.00 36.78 221 SER A O 1
ATOM 1680 N N . PRO A 1 222 ? 20.620 -4.353 20.620 1.00 39.88 222 PRO A N 1
ATOM 1681 C CA . PRO A 1 222 ? 20.666 -4.373 19.164 1.00 39.88 222 PRO A CA 1
ATOM 1682 C C . PRO A 1 222 ? 22.108 -4.646 18.740 1.00 39.88 222 PRO A C 1
ATOM 1684 O O . PRO A 1 222 ? 22.898 -3.734 18.507 1.00 39.88 222 PRO A O 1
ATOM 1687 N N . ASN A 1 223 ? 22.477 -5.920 18.700 1.00 36.97 223 ASN A N 1
ATOM 1688 C CA . ASN A 1 223 ? 23.770 -6.337 18.242 1.00 36.97 223 ASN A CA 1
ATOM 1689 C C . ASN A 1 223 ? 23.674 -6.293 16.728 1.00 36.97 223 ASN A C 1
ATOM 1691 O O . ASN A 1 223 ? 23.071 -7.151 16.089 1.00 36.97 223 ASN A O 1
ATOM 1695 N N . THR A 1 224 ? 24.191 -5.181 16.214 1.00 40.59 224 THR A N 1
ATOM 1696 C CA . THR A 1 224 ? 25.001 -5.163 15.012 1.00 40.59 224 THR A CA 1
ATOM 1697 C C . THR A 1 224 ? 24.376 -5.936 13.848 1.00 40.59 224 THR A C 1
ATOM 1699 O O . THR A 1 224 ? 24.661 -7.106 13.593 1.00 40.59 224 THR A O 1
ATOM 1702 N N . ALA A 1 225 ? 23.680 -5.201 12.973 1.00 38.09 225 ALA A N 1
ATOM 1703 C CA . ALA A 1 225 ? 24.102 -5.329 11.584 1.00 38.09 225 ALA A CA 1
ATOM 1704 C C . ALA A 1 225 ? 25.619 -5.130 11.636 1.00 38.09 225 ALA A C 1
ATOM 1706 O O . ALA A 1 225 ? 26.072 -4.027 11.941 1.00 38.09 225 ALA A O 1
ATOM 1707 N N . VAL A 1 226 ? 26.376 -6.230 11.571 1.00 47.53 226 VAL A N 1
ATOM 1708 C CA . VAL A 1 226 ? 27.833 -6.187 11.630 1.00 47.53 226 VAL A CA 1
ATOM 1709 C C . VAL A 1 226 ? 28.208 -5.178 10.567 1.00 47.53 226 VAL A C 1
ATOM 1711 O O . VAL A 1 226 ? 27.898 -5.398 9.393 1.00 47.53 226 VAL A O 1
ATOM 1714 N N . ALA A 1 227 ? 28.742 -4.030 10.995 1.00 49.41 227 ALA A N 1
ATOM 1715 C CA . ALA A 1 227 ? 29.220 -3.022 10.072 1.00 49.41 227 ALA A CA 1
ATOM 1716 C C . ALA A 1 227 ? 30.087 -3.765 9.062 1.00 49.41 227 ALA A C 1
ATOM 1718 O O . ALA A 1 227 ? 30.883 -4.618 9.465 1.00 49.41 227 ALA A O 1
ATOM 1719 N N . PHE A 1 228 ? 29.847 -3.535 7.770 1.00 48.81 228 PHE A N 1
ATOM 1720 C CA . PHE A 1 228 ? 30.589 -4.219 6.723 1.00 48.81 228 PHE A CA 1
ATOM 1721 C C . PHE A 1 228 ? 32.081 -4.120 7.076 1.00 48.81 228 PHE A C 1
ATOM 1723 O O . PHE A 1 228 ? 32.586 -2.998 7.141 1.00 48.81 228 PHE A O 1
ATOM 1730 N N . PRO A 1 229 ? 32.772 -5.242 7.364 1.00 64.50 229 PRO A N 1
ATOM 1731 C CA . PRO A 1 229 ? 34.056 -5.216 8.072 1.00 64.50 229 PRO A CA 1
ATOM 1732 C C . PRO A 1 229 ? 35.183 -4.587 7.236 1.00 64.50 229 PRO A C 1
ATOM 1734 O O . PRO A 1 229 ? 36.307 -4.444 7.697 1.00 64.50 229 PRO A O 1
ATOM 1737 N N . GLY A 1 230 ? 34.876 -4.165 6.008 1.00 58.47 230 GLY A N 1
ATOM 1738 C CA . GLY A 1 230 ? 35.792 -3.579 5.050 1.00 58.47 230 GLY A CA 1
ATOM 1739 C C . GLY A 1 230 ? 36.086 -4.568 3.931 1.00 58.47 230 GLY A C 1
ATOM 1740 O O . GLY A 1 230 ? 36.104 -5.783 4.126 1.00 58.47 230 GLY A O 1
ATOM 1741 N N . ARG A 1 231 ? 36.345 -4.045 2.726 1.00 69.06 231 ARG A N 1
ATOM 1742 C CA . ARG A 1 231 ? 36.617 -4.874 1.536 1.00 69.06 231 ARG A CA 1
ATOM 1743 C C . ARG A 1 231 ? 37.849 -5.773 1.711 1.00 69.06 231 ARG A C 1
ATOM 1745 O O . ARG A 1 231 ? 37.951 -6.790 1.038 1.00 69.06 231 ARG A O 1
ATOM 1752 N N . GLY A 1 232 ? 38.760 -5.417 2.622 1.00 66.94 232 GLY A N 1
ATOM 1753 C CA . GLY A 1 232 ? 39.970 -6.184 2.927 1.00 66.94 232 GLY A CA 1
ATOM 1754 C C . GLY A 1 232 ? 39.702 -7.620 3.383 1.00 66.94 232 GLY A C 1
ATOM 1755 O O . GLY A 1 232 ? 40.455 -8.508 3.001 1.00 66.94 232 GLY A O 1
ATOM 1756 N N . TYR A 1 233 ? 38.600 -7.860 4.100 1.00 66.31 233 TYR A N 1
ATOM 1757 C CA . TYR A 1 233 ? 38.249 -9.184 4.630 1.00 66.31 233 TYR A CA 1
ATOM 1758 C C . TYR A 1 233 ? 37.677 -10.150 3.582 1.00 66.31 233 TYR A C 1
ATOM 1760 O O . TYR A 1 233 ? 37.550 -11.335 3.872 1.00 66.31 233 TYR A O 1
ATOM 1768 N N . PHE A 1 234 ? 37.343 -9.658 2.383 1.00 74.56 234 PHE A N 1
ATOM 1769 C CA . PHE A 1 234 ? 36.693 -10.426 1.311 1.00 74.56 234 PHE A CA 1
ATOM 1770 C C . PHE A 1 234 ? 37.527 -10.468 0.021 1.00 74.56 234 PHE A C 1
ATOM 1772 O O . PHE A 1 234 ? 36.987 -10.666 -1.068 1.00 74.56 234 PHE A O 1
ATOM 1779 N N . LYS A 1 235 ? 38.842 -10.234 0.116 1.00 71.31 235 LYS A N 1
ATOM 1780 C CA . LYS A 1 235 ? 39.753 -10.393 -1.025 1.00 71.31 235 LYS A CA 1
ATOM 1781 C C . LYS A 1 235 ? 39.952 -11.886 -1.351 1.00 71.31 235 LYS A C 1
ATOM 1783 O O . LYS A 1 235 ? 39.884 -12.708 -0.436 1.00 71.31 235 LYS A O 1
ATOM 1788 N N . PRO A 1 236 ? 40.228 -12.248 -2.617 1.00 70.88 236 PRO A N 1
ATOM 1789 C CA . PRO A 1 236 ? 40.562 -13.625 -2.986 1.00 70.88 236 PRO A CA 1
ATOM 1790 C C . PRO A 1 236 ? 41.691 -14.198 -2.112 1.00 70.88 236 PRO A C 1
ATOM 1792 O O . PRO A 1 236 ? 42.673 -13.505 -1.848 1.00 70.88 236 PRO A O 1
ATOM 1795 N N . GLY A 1 237 ? 41.532 -15.441 -1.648 1.00 70.19 237 GLY A N 1
ATOM 1796 C CA . GLY A 1 237 ? 42.501 -16.136 -0.787 1.00 70.19 237 GLY A CA 1
ATOM 1797 C C . GLY A 1 237 ? 42.389 -15.848 0.718 1.00 70.19 237 GLY A C 1
ATOM 1798 O O . GLY A 1 237 ? 43.179 -16.379 1.490 1.00 70.19 237 GLY A O 1
ATOM 1799 N N . GLN A 1 238 ? 41.432 -15.025 1.162 1.00 68.06 238 GLN A N 1
ATOM 1800 C CA . GLN A 1 238 ? 41.187 -14.788 2.589 1.00 68.06 238 GLN A CA 1
ATOM 1801 C C . GLN A 1 238 ? 40.343 -15.906 3.213 1.00 68.06 238 GLN A C 1
ATOM 1803 O O . GLN A 1 238 ? 39.266 -16.219 2.710 1.00 68.06 238 GLN A O 1
ATOM 1808 N N . SER A 1 239 ? 40.788 -16.428 4.359 1.00 75.88 239 SER A N 1
ATOM 1809 C CA . SER A 1 239 ? 40.016 -17.345 5.204 1.00 75.88 239 SER A CA 1
ATOM 1810 C C . SER A 1 239 ? 39.866 -16.737 6.596 1.00 75.88 239 SER A C 1
ATOM 1812 O O . SER A 1 239 ? 40.843 -16.511 7.308 1.00 75.88 239 SER A O 1
ATOM 1814 N N . ASN A 1 240 ? 38.639 -16.352 6.945 1.00 72.88 240 ASN A N 1
ATOM 1815 C CA . ASN A 1 240 ? 38.307 -15.748 8.230 1.00 72.88 240 ASN A CA 1
ATOM 1816 C C . ASN A 1 240 ? 36.810 -15.916 8.531 1.00 72.88 240 ASN A C 1
ATOM 1818 O O . ASN A 1 240 ? 35.996 -16.207 7.652 1.00 72.88 240 ASN A O 1
ATOM 1822 N N . SER A 1 241 ? 36.428 -15.641 9.778 1.00 67.69 241 SER A N 1
ATOM 1823 C CA . SER A 1 241 ? 35.058 -15.843 10.267 1.00 67.69 241 SER A CA 1
ATOM 1824 C C . SER A 1 241 ? 33.984 -15.021 9.531 1.00 67.69 241 SER A C 1
ATOM 1826 O O . SER A 1 241 ? 32.799 -15.372 9.585 1.00 67.69 241 SER A O 1
ATOM 1828 N N . HIS A 1 242 ? 34.354 -13.944 8.823 1.00 69.50 242 HIS A N 1
ATOM 1829 C CA . HIS A 1 242 ? 33.431 -13.178 7.982 1.00 69.50 242 HIS A CA 1
ATOM 1830 C C . HIS A 1 242 ? 33.176 -13.863 6.635 1.00 69.50 242 HIS A C 1
ATOM 1832 O O . HIS A 1 242 ? 32.029 -13.880 6.181 1.00 69.50 242 HIS A O 1
ATOM 1838 N N . VAL A 1 243 ? 34.205 -14.463 6.032 1.00 75.19 243 VAL A N 1
ATOM 1839 C CA . VAL A 1 243 ? 34.098 -15.255 4.794 1.00 75.19 243 VAL A CA 1
ATOM 1840 C C . VAL A 1 243 ? 33.251 -16.507 5.034 1.00 75.19 243 VAL A C 1
ATOM 1842 O O . VAL A 1 243 ? 32.317 -16.763 4.273 1.00 75.19 243 VAL A O 1
ATOM 1845 N N . ASP A 1 244 ? 33.453 -17.201 6.157 1.00 71.56 244 ASP A N 1
ATOM 1846 C CA . ASP A 1 244 ? 32.640 -18.367 6.539 1.00 71.56 244 ASP A CA 1
ATOM 1847 C C . ASP A 1 244 ? 31.160 -18.011 6.705 1.00 71.56 244 ASP A C 1
ATOM 1849 O O . ASP A 1 244 ? 30.250 -18.722 6.263 1.00 71.56 244 ASP A O 1
ATOM 1853 N N . ARG A 1 245 ? 30.897 -16.876 7.363 1.00 71.44 245 ARG A N 1
ATOM 1854 C CA . ARG A 1 245 ? 29.536 -16.389 7.590 1.00 71.44 245 ARG A CA 1
ATOM 1855 C C . ARG A 1 245 ? 28.864 -16.010 6.276 1.00 71.44 245 ARG A C 1
ATOM 1857 O O . ARG A 1 245 ? 27.691 -16.333 6.098 1.00 71.44 245 ARG A O 1
ATOM 1864 N N . LEU A 1 246 ? 29.595 -15.368 5.365 1.00 75.31 246 LEU A N 1
ATOM 1865 C CA . LEU A 1 246 ? 29.115 -15.053 4.022 1.00 75.31 246 LEU A CA 1
ATOM 1866 C C . LEU A 1 246 ? 28.791 -16.336 3.241 1.00 75.31 246 LEU A C 1
ATOM 1868 O O . LEU A 1 246 ? 27.692 -16.448 2.697 1.00 75.31 246 LEU A O 1
ATOM 1872 N N . GLY A 1 247 ? 29.676 -17.336 3.264 1.00 74.81 247 GLY A N 1
ATOM 1873 C CA . GLY A 1 247 ? 29.469 -18.612 2.576 1.00 74.81 247 GLY A CA 1
ATOM 1874 C C . GLY A 1 247 ? 28.222 -19.359 3.049 1.00 74.81 247 GLY A C 1
ATOM 1875 O O . GLY A 1 247 ? 27.386 -19.763 2.240 1.00 74.81 247 GLY A O 1
ATOM 1876 N N . LYS A 1 248 ? 28.003 -19.444 4.367 1.00 75.81 248 LYS A N 1
ATOM 1877 C CA . LYS A 1 248 ? 26.788 -20.057 4.940 1.00 75.81 248 LYS A CA 1
ATOM 1878 C C . LYS A 1 248 ? 25.501 -19.339 4.511 1.00 75.81 248 LYS A C 1
ATOM 1880 O O . LYS A 1 248 ? 24.471 -19.986 4.320 1.00 75.81 248 LYS A O 1
ATOM 1885 N N . GLN A 1 249 ? 25.535 -18.014 4.349 1.00 71.69 249 GLN A N 1
ATOM 1886 C CA . GLN A 1 249 ? 24.381 -17.243 3.867 1.00 71.69 249 GLN A CA 1
ATOM 1887 C C . GLN A 1 249 ? 24.132 -17.451 2.368 1.00 71.69 249 GLN A C 1
ATOM 1889 O O . GLN A 1 249 ? 22.981 -17.591 1.957 1.00 71.69 249 GLN A O 1
ATOM 1894 N N . LEU A 1 250 ? 25.191 -17.534 1.559 1.00 74.31 250 LEU A N 1
ATOM 1895 C CA . LEU A 1 250 ? 25.091 -17.815 0.125 1.00 74.31 250 LEU A CA 1
ATOM 1896 C C . LEU A 1 250 ? 24.518 -19.214 -0.139 1.00 74.31 250 LEU A C 1
ATOM 1898 O O . LEU A 1 250 ? 23.623 -19.359 -0.973 1.00 74.31 250 LEU A O 1
ATOM 1902 N N . VAL A 1 251 ? 24.924 -20.221 0.640 1.00 76.25 251 VAL A N 1
ATOM 1903 C CA . VAL A 1 251 ? 24.325 -21.565 0.584 1.00 76.25 251 VAL A CA 1
ATOM 1904 C C . VAL A 1 251 ? 22.828 -21.526 0.896 1.00 76.25 251 VAL A C 1
ATOM 1906 O O . VAL A 1 251 ? 22.036 -22.051 0.115 1.00 76.25 251 VAL A O 1
ATOM 1909 N N . LYS A 1 252 ? 22.406 -20.835 1.967 1.00 67.62 252 LYS A N 1
ATOM 1910 C CA . LYS A 1 252 ? 20.974 -20.657 2.297 1.00 67.62 252 LYS A CA 1
ATOM 1911 C C . LYS A 1 252 ? 20.174 -19.959 1.194 1.00 67.62 252 LYS A C 1
ATOM 1913 O O . LYS A 1 252 ? 18.964 -20.142 1.111 1.00 67.62 252 LYS A O 1
ATOM 1918 N N . LYS A 1 253 ? 20.831 -19.151 0.361 1.00 66.56 253 LYS A N 1
ATOM 1919 C CA . LYS A 1 253 ? 20.233 -18.459 -0.790 1.00 66.56 253 LYS A CA 1
ATOM 1920 C C . LYS A 1 253 ? 20.320 -19.260 -2.095 1.00 66.56 253 LYS A C 1
ATOM 1922 O O . LYS A 1 253 ? 19.981 -18.724 -3.143 1.00 66.56 253 LYS A O 1
ATOM 1927 N N . GLY A 1 254 ? 20.740 -20.525 -2.036 1.00 69.69 254 GLY A N 1
ATOM 1928 C CA . GLY A 1 254 ? 20.762 -21.437 -3.182 1.00 69.69 254 GLY A CA 1
ATOM 1929 C C . GLY A 1 254 ? 22.043 -21.393 -4.019 1.00 69.69 254 GLY A C 1
ATOM 1930 O O . GLY A 1 254 ? 22.127 -22.079 -5.034 1.00 69.69 254 GLY A O 1
ATOM 1931 N N . TYR A 1 255 ? 23.069 -20.648 -3.595 1.00 73.81 255 TYR A N 1
ATOM 1932 C CA . TYR A 1 255 ? 24.359 -20.575 -4.297 1.00 73.81 255 TYR A CA 1
ATOM 1933 C C . TYR A 1 255 ? 25.309 -21.730 -3.944 1.00 73.81 255 TYR A C 1
ATOM 1935 O O . TYR A 1 255 ? 26.448 -21.748 -4.400 1.00 73.81 255 TYR A O 1
ATOM 1943 N N . GLY A 1 256 ? 24.848 -22.721 -3.171 1.00 71.56 256 GLY A N 1
ATOM 1944 C CA . GLY A 1 256 ? 25.646 -23.883 -2.764 1.00 71.56 256 GLY A CA 1
ATOM 1945 C C . GLY A 1 256 ? 26.249 -24.670 -3.932 1.00 71.56 256 GLY A C 1
ATOM 1946 O O . GLY A 1 256 ? 27.355 -25.174 -3.811 1.00 71.56 256 GLY A O 1
ATOM 1947 N N . LYS A 1 257 ? 25.583 -24.685 -5.094 1.00 73.62 257 LYS A N 1
ATOM 1948 C CA . LYS A 1 257 ? 26.058 -25.356 -6.319 1.00 73.62 257 LYS A CA 1
ATOM 1949 C C . LYS A 1 257 ? 27.344 -24.773 -6.923 1.00 73.62 257 LYS A C 1
ATOM 1951 O O . LYS A 1 257 ? 27.913 -25.374 -7.823 1.00 73.62 257 LYS A O 1
ATOM 1956 N N . HIS A 1 258 ? 27.763 -23.590 -6.475 1.00 68.06 258 HIS A N 1
ATOM 1957 C CA . HIS A 1 258 ? 28.991 -22.929 -6.924 1.00 68.06 258 HIS A CA 1
ATOM 1958 C C . HIS A 1 258 ? 30.177 -23.173 -5.976 1.00 68.06 258 HIS A C 1
ATOM 1960 O O . HIS A 1 258 ? 31.256 -22.633 -6.201 1.00 68.06 258 HIS A O 1
ATOM 1966 N N . TYR A 1 259 ? 29.982 -23.983 -4.932 1.00 61.97 259 TYR A N 1
ATOM 1967 C CA . TYR A 1 259 ? 31.033 -24.440 -4.030 1.00 61.97 259 TYR A CA 1
ATOM 1968 C C . TYR A 1 259 ? 31.470 -25.853 -4.439 1.00 61.97 259 TYR A C 1
ATOM 1970 O O . TYR A 1 259 ? 30.635 -26.748 -4.540 1.00 61.97 259 TYR A O 1
ATOM 1978 N N . VAL A 1 260 ? 32.769 -26.048 -4.689 1.00 60.97 260 VAL A N 1
ATOM 1979 C CA . VAL A 1 260 ? 33.344 -27.355 -5.082 1.00 60.97 260 VAL A CA 1
ATOM 1980 C C . VAL A 1 260 ? 33.393 -28.316 -3.882 1.00 60.97 260 VAL A C 1
ATOM 1982 O O . VAL A 1 260 ? 33.143 -29.509 -4.015 1.00 60.97 260 VAL A O 1
ATOM 1985 N N . SER A 1 261 ? 33.614 -27.768 -2.690 1.00 56.38 261 SER A N 1
ATOM 1986 C CA . SER A 1 261 ? 33.385 -28.358 -1.370 1.00 56.38 261 SER A CA 1
ATOM 1987 C C . SER A 1 261 ? 32.672 -27.288 -0.534 1.00 56.38 261 SER A C 1
ATOM 1989 O O . SER A 1 261 ? 32.897 -26.099 -0.758 1.00 56.38 261 SER A 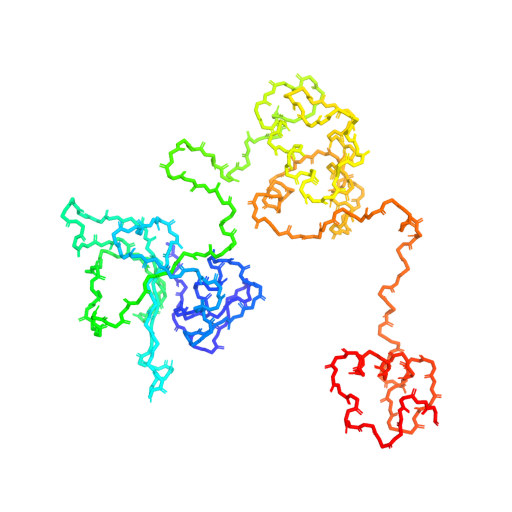O 1
ATOM 1991 N N . GLY A 1 262 ? 31.733 -27.667 0.345 1.00 53.78 262 GLY A N 1
ATOM 1992 C CA . GLY A 1 262 ? 30.891 -26.716 1.094 1.00 53.78 262 GLY A CA 1
ATOM 1993 C C . GLY A 1 262 ? 31.686 -25.608 1.811 1.00 53.78 262 GLY A C 1
ATOM 1994 O O . GLY A 1 262 ? 32.894 -25.738 1.968 1.00 53.78 262 GLY A O 1
ATOM 1995 N N . PRO A 1 263 ? 31.040 -24.510 2.257 1.00 48.12 263 PRO A N 1
ATOM 1996 C CA . PRO A 1 263 ? 31.739 -23.334 2.775 1.00 48.12 263 PRO A CA 1
ATOM 1997 C C . PRO A 1 263 ? 32.452 -23.649 4.098 1.00 48.12 263 PRO A C 1
ATOM 1999 O O . PRO A 1 263 ? 31.882 -23.507 5.183 1.00 48.12 263 PRO A O 1
ATOM 2002 N N . SER A 1 264 ? 33.700 -24.073 3.973 1.00 48.56 264 SER A N 1
ATOM 2003 C CA . SER A 1 264 ? 34.696 -24.267 5.016 1.00 48.56 264 SER A CA 1
ATOM 2004 C C . SER A 1 264 ? 36.065 -23.848 4.452 1.00 48.56 264 SER A C 1
ATOM 2006 O O . SER A 1 264 ? 36.198 -23.833 3.226 1.00 48.56 264 SER A O 1
ATOM 2008 N N . PRO A 1 265 ? 37.020 -23.460 5.321 1.00 49.03 265 PRO A N 1
ATOM 2009 C CA . PRO A 1 265 ? 38.347 -22.958 4.953 1.00 49.03 265 PRO A CA 1
ATOM 2010 C C . PRO A 1 265 ? 39.073 -23.748 3.867 1.00 49.03 265 PRO A C 1
ATOM 2012 O O . PRO A 1 265 ? 39.017 -24.998 3.918 1.00 49.03 265 PRO A O 1
#

Secondary structure (DSSP, 8-state):
-PPPBP-SS-B-TTS-BSSHHHHHHHHTT-SS---TTTGGGGEEEE-GGG--TT-EEEE--TTSTTTS-EEEEEEEESSTTSSEEEEEEEETTEEEEEEEETT-SSSTTS-EEEEETT-----SSS----S---GGGSSTT-BSHHHHHHHHHHHHTTGGGG-SS---SB--HHHHHHHHHHHHHTT--GGGGSSS--HHHHHHHHHT-SPPPPPTT--S----------GGGGSTT--SHHHHHHHHHHHHTTGGGG-SS-S--

pLDDT: mean 77.56, std 14.66, range [32.75, 96.19]

Sequence (265 aa):
SAKVPYSMEKYWSDGYRQDCSGFVSMAWNLGTNEWTGSLAAYGTRIARADLQPGDILLFHNPADPAKGSHVTIFGGWANSARTQYVAYEQARPQTRKQSTPLAYWNNSDRYVAYRYKGVTGGSPGSGSSTAFPGAKQFGPGASNKYVTRLGQMLVQRGGKRFYAVGPGPVWGTADKRATQAFQQAQGWKGKEADGLPGPHTWRLLTSGGGRDIPAAGTGGSPNTAVAFPGRGYFKPGQSNSHVDRLGKQLVKKGYGKHYVSGPSP